Protein 4XNV (pdb70)

Solvent-accessible surface area: 17511 Å² total; per-residue (Å²): 167,101,141,13,102,92,85,29,102,50,122,12,76,156,66,1,7,56,17,9,64,85,0,55,98,85,0,79,110,18,0,36,80,0,35,156,52,2,64,119,78,10,117,88,57,40,4,2,1,5,10,0,32,18,0,0,75,0,0,52,70,4,0,91,23,0,59,23,8,25,92,8,30,147,51,185,21,36,2,105,80,36,68,77,96,0,44,75,8,15,25,14,34,7,5,12,6,0,0,1,0,22,0,1,14,17,1,0,38,34,16,52,57,24,20,50,159,126,141,116,37,45,202,116,99,60,148,77,0,77,70,70,4,80,89,12,51,105,94,0,65,106,31,1,46,44,4,69,115,26,3,6,41,12,101,68,215,109,145,31,58,28,2,75,37,15,4,39,102,146,85,8,120,51,3,35,107,30,4,68,79,10,10,76,62,9,11,48,80,8,26,98,96,0,90,35,11,6,43,80,1,59,131,27,11,127,171,85,98,55,52,26,26,7,85,86,59,38,40,91,8,40,6,131,95,10,16,90,136,83,66,18,111,85,41,47,38,13,137,98,91,114,6,57,125,63,42,43,26,72,119,73,26,99,92,29,136,16,81,71,48,91,35,0,71,73,0,15,99,27,1,64,74,10,2,63,73,5,2,64,34,5,3,74,19,9,31,67,8,2,110,4,84,33,64,66,48,70,98,100,51,25,78,99,10,42,171,5,44,28,62,13,5,72,5,29,0,43,8,2,41,4,1,14,49,2,8,86,1,2,101,71,1,6,42,82,48,62,134,120

Nearest PDB structures (foldseek):
  4xnv-assembly1_A  TM=1.003E+00  e=5.334E-51  Homo sapiens
  6jod-assembly1_A  TM=8.525E-01  e=3.981E-13  Homo sapiens
  5nj6-assembly1_A  TM=7.448E-01  e=1.072E-13  Homo sapiens
  8xio-assembly1_A  TM=8.322E-01  e=8.990E-13  Homo sapiens
  7xn9-assembly1_A  TM=7.292E-01  e=5.494E-12  Homo sapiens

Secondary structure (P-SEA, 3-state):
ccccccccccccccaaaaaaaaaaaaaaaaaaaaaaaaacccccccaaaaaaaaaaaaaaaaaaaaaaaaaaaaacccccccaaaaaaaaaaaaaaaaaaaaaaaaaaaaaaaaacccccaaaaaaaaaaaaaaaaaaaaaaaaccccccbbbbbcccccccccccccccaaaaaaaaaaaaaaaccaaaaaaaaaaaaaaaaaaaaccbbbbbcccbbbbbcccccccccccccccccccccccccccccccccccccaaaaaaaaaaaaaaaaaccaaaaaaaaaaaaaaacccccccaaaaaaaaaaaaaaaaaaaaaaaaaaaaaaaacccccccc

Structure (mmCIF, N/CA/C/O backbone):
data_4XNV
#
_entry.id   4XNV
#
_cell.length_a   66.270
_cell.length_b   66.270
_cell.length_c   239.070
_cell.angle_alpha   90.00
_cell.angle_beta   90.00
_cell.angle_gamma   120.00
#
_symmetry.space_group_name_H-M   'H 3'
#
loop_
_entity.id
_entity.type
_entity.pdbx_description
1 polymer 'P2Y purinoceptor 1, Rubredoxin, P2Y purinoceptor 1'
2 non-polymer 1-[2-(2-tert-butylphenoxy)pyridin-3-yl]-3-[4-(trifluoromethoxy)phenyl]urea
3 non-polymer CHOLESTEROL
4 non-polymer 'CHOLESTEROL HEMISUCCINATE'
5 non-polymer '(2R)-2,3-dihydroxypropyl (9Z)-octadec-9-enoate'
6 non-polymer 'PENTAETHYLENE GLYCOL'
7 non-polymer 'ZINC ION'
8 water water
#
loop_
_atom_site.group_PDB
_atom_site.id
_atom_site.type_symbol
_atom_site.label_atom_id
_atom_site.label_alt_id
_atom_site.label_comp_id
_atom_site.label_asym_id
_atom_site.label_entity_id
_atom_site.label_seq_id
_atom_site.pdbx_PDB_ins_code
_atom_site.Cartn_x
_atom_site.Cartn_y
_atom_site.Cartn_z
_atom_site.occupancy
_atom_site.B_iso_or_equiv
_atom_site.auth_seq_id
_atom_site.auth_comp_id
_atom_site.auth_asym_id
_atom_site.auth_atom_id
_atom_site.pdbx_PDB_model_num
ATOM 1 N N . SER A 1 38 ? -1.110 11.647 -24.095 1.00 81.03 39 SER A N 1
ATOM 2 C CA . SER A 1 38 ? -1.527 11.293 -22.741 1.00 78.22 39 SER A CA 1
ATOM 3 C C . SER A 1 38 ? -3.051 11.212 -22.626 1.00 79.84 39 SER A C 1
ATOM 4 O O . SER A 1 38 ? -3.732 12.245 -22.573 1.00 79.32 39 SER A O 1
ATOM 7 N N . PHE A 1 39 ? -3.578 9.972 -22.591 1.00 74.45 40 PHE A N 1
ATOM 8 C CA . PHE A 1 39 ? -5.008 9.695 -22.454 1.00 72.46 40 PHE A CA 1
ATOM 9 C C . PHE A 1 39 ? -5.523 10.159 -21.083 1.00 71.64 40 PHE A C 1
ATOM 10 O O . PHE A 1 39 ? -4.848 9.962 -20.071 1.00 70.17 40 PHE A O 1
ATOM 18 N N . LYS A 1 40 ? -6.727 10.748 -21.059 1.00 65.62 41 LYS A N 1
ATOM 19 C CA . LYS A 1 40 ? -7.380 11.189 -19.831 1.00 62.60 41 LYS A CA 1
ATOM 20 C C . LYS A 1 40 ? -8.844 10.760 -19.842 1.00 65.32 41 LYS A C 1
ATOM 21 O O . LYS A 1 40 ? -9.502 10.846 -20.882 1.00 66.73 41 LYS A O 1
ATOM 27 N N . CYS A 1 41 ? -9.345 10.282 -18.688 1.00 58.85 42 CYS A N 1
ATOM 28 C CA . CYS A 1 41 ? -10.738 9.866 -18.517 1.00 57.78 42 CYS A CA 1
ATOM 29 C C . CYS A 1 41 ? -11.632 11.111 -18.562 1.00 68.69 42 CYS A C 1
ATOM 30 O O . CYS A 1 41 ? -11.497 11.994 -17.710 1.00 67.71 42 CYS A O 1
ATOM 33 N N . ALA A 1 42 ? -12.512 11.195 -19.578 1.00 71.35 43 ALA A N 1
ATOM 34 C CA . ALA A 1 42 ? -13.432 12.318 -19.770 1.00 74.00 43 ALA A CA 1
ATOM 35 C C . ALA A 1 42 ? -14.485 12.363 -18.651 1.00 82.58 43 ALA A C 1
ATOM 36 O O . ALA A 1 42 ? -15.609 11.881 -18.825 1.00 83.39 43 ALA A O 1
ATOM 38 N N . LEU A 1 43 ? -14.093 12.934 -17.491 1.00 81.49 44 LEU A N 1
ATOM 39 C CA . LEU A 1 43 ? -14.920 13.062 -16.287 1.00 81.91 44 LEU A CA 1
ATOM 40 C C . LEU A 1 43 ? -16.199 13.858 -16.545 1.00 89.98 44 LEU A C 1
ATOM 41 O O . LEU A 1 43 ? -16.144 14.988 -17.042 1.00 90.35 44 LEU A O 1
ATOM 46 N N . THR A 1 44 ? -17.350 13.239 -16.227 1.00 89.06 45 THR A N 1
ATOM 47 C CA . THR A 1 44 ? -18.680 13.821 -16.394 1.00 90.76 45 THR A CA 1
ATOM 48 C C . THR A 1 44 ? -19.556 13.525 -15.174 1.00 95.60 45 THR A C 1
ATOM 49 O O . THR A 1 44 ? -20.154 12.448 -15.072 1.00 95.30 45 THR A O 1
ATOM 51 N N . LYS A 1 45 ? -19.585 14.479 -14.229 1.00 92.57 46 LYS A N 1
ATOM 52 C CA . LYS A 1 45 ? -20.380 14.418 -13.004 1.00 92.01 46 LYS A CA 1
ATOM 53 C C . LYS A 1 45 ? -21.014 15.797 -12.742 1.00 97.51 46 LYS A C 1
ATOM 54 O O . LYS A 1 45 ? -20.359 16.700 -12.211 1.00 96.35 46 LYS A O 1
ATOM 60 N N . THR A 1 46 ? -22.283 15.954 -13.165 1.00 95.86 47 THR A N 1
ATOM 61 C CA . THR A 1 46 ? -23.060 17.191 -13.029 1.00 96.69 47 THR A CA 1
ATOM 62 C C . THR A 1 46 ? -24.490 16.922 -12.550 1.00 101.49 47 THR A C 1
ATOM 63 O O . THR A 1 46 ? -25.084 15.901 -12.907 1.00 101.79 47 THR A O 1
ATOM 67 N N . GLY A 1 47 ? -25.019 17.851 -11.753 1.00 97.88 48 GLY A N 1
ATOM 68 C CA . GLY A 1 47 ? -26.362 17.776 -11.184 1.00 98.06 48 GLY A CA 1
ATOM 69 C C . GLY A 1 47 ? -26.427 17.133 -9.811 1.00 99.67 48 GLY A C 1
ATOM 70 O O . GLY A 1 47 ? -27.495 17.117 -9.190 1.00 99.93 48 GLY A O 1
ATOM 71 N N . PHE A 1 48 ? -25.285 16.599 -9.324 1.00 93.52 49 PHE A N 1
ATOM 72 C CA . PHE A 1 48 ? -25.193 15.928 -8.026 1.00 91.47 49 PHE A CA 1
ATOM 73 C C . PHE A 1 48 ? -24.238 16.648 -7.071 1.00 89.60 49 PHE A C 1
ATOM 74 O O . PHE A 1 48 ? -24.693 17.205 -6.072 1.00 89.09 49 PHE A O 1
ATOM 82 N N . GLN A 1 49 ? -22.925 16.648 -7.386 1.00 81.96 50 GLN A N 1
ATOM 83 C CA . GLN A 1 49 ? -21.865 17.272 -6.579 1.00 79.14 50 GLN A CA 1
ATOM 84 C C . GLN A 1 49 ? -21.957 18.799 -6.516 1.00 78.57 50 GLN A C 1
ATOM 85 O O . GLN A 1 49 ? -21.503 19.398 -5.537 1.00 76.95 50 GLN A O 1
ATOM 91 N N . PHE A 1 50 ? -22.552 19.421 -7.551 1.00 73.15 51 PHE A N 1
ATOM 92 C CA . PHE A 1 50 ? -22.712 20.875 -7.619 1.00 71.89 51 PHE A CA 1
ATOM 93 C C . PHE A 1 50 ? -23.924 21.392 -6.835 1.00 70.49 51 PHE A C 1
ATOM 94 O O . PHE A 1 50 ? -24.180 22.596 -6.808 1.00 71.63 51 PHE A O 1
ATOM 102 N N . TYR A 1 51 ? -24.627 20.478 -6.151 1.00 61.16 52 TYR A N 1
ATOM 103 C CA . TYR A 1 51 ? -25.757 20.768 -5.280 1.00 59.33 52 TYR A CA 1
ATOM 104 C C . TYR A 1 51 ? -25.446 20.249 -3.867 1.00 53.66 52 TYR A C 1
ATOM 105 O O . TYR A 1 51 ? -25.707 20.951 -2.891 1.00 51.98 52 TYR A O 1
ATOM 114 N N . TYR A 1 52 ? -24.853 19.034 -3.768 1.00 44.50 53 TYR A N 1
ATOM 115 C CA . TYR A 1 52 ? -24.510 18.376 -2.506 1.00 41.36 53 TYR A CA 1
ATOM 116 C C . TYR A 1 52 ? -23.561 19.171 -1.602 1.00 42.84 53 TYR A C 1
ATOM 117 O O . TYR A 1 52 ? -23.940 19.505 -0.477 1.00 40.90 53 TYR A O 1
ATOM 126 N N . LEU A 1 53 ? -22.337 19.460 -2.084 1.00 39.76 54 LEU A N 1
ATOM 127 C CA . LEU A 1 53 ? -21.342 20.220 -1.326 1.00 39.19 54 LEU A CA 1
ATOM 128 C C . LEU A 1 53 ? -21.870 21.595 -0.902 1.00 42.64 54 LEU A C 1
ATOM 129 O O . LEU A 1 53 ? -21.868 21.848 0.304 1.00 42.22 54 LEU A O 1
ATOM 134 N N . PRO A 1 54 ? -22.446 22.445 -1.794 1.00 39.57 55 PRO A N 1
ATOM 135 C CA . PRO A 1 54 ? -22.987 23.732 -1.304 1.00 40.25 55 PRO A CA 1
ATOM 136 C C . PRO A 1 54 ? -24.094 23.588 -0.257 1.00 43.84 55 PRO A C 1
ATOM 137 O O . PRO A 1 54 ? -24.112 24.405 0.657 1.00 44.07 55 PRO A O 1
ATOM 141 N N . ALA A 1 55 ? -24.969 22.535 -0.347 1.00 38.90 56 ALA A N 1
ATOM 142 C CA . ALA A 1 55 ? -26.033 22.302 0.639 1.00 38.93 56 ALA A CA 1
ATOM 143 C C . ALA A 1 55 ? -25.439 21.904 1.993 1.00 41.71 56 ALA A C 1
ATOM 144 O O . ALA A 1 55 ? -25.814 22.485 3.011 1.00 42.65 56 ALA A O 1
ATOM 146 N N . VAL A 1 56 ? -24.476 20.958 1.996 1.00 36.07 57 VAL A N 1
ATOM 147 C CA . VAL A 1 56 ? -23.770 20.520 3.196 1.00 34.57 57 VAL A CA 1
ATOM 148 C C . VAL A 1 56 ? -23.036 21.718 3.800 1.00 38.13 57 VAL A C 1
ATOM 149 O O . VAL A 1 56 ? -23.151 21.935 5.006 1.00 38.75 57 VAL A O 1
ATOM 153 N N . TYR A 1 57 ? -22.344 22.528 2.964 1.00 33.78 58 TYR A N 1
ATOM 154 C CA . TYR A 1 57 ? -21.623 23.717 3.444 1.00 34.91 58 TYR A CA 1
ATOM 155 C C . TYR A 1 57 ? -22.518 24.765 4.105 1.00 41.56 58 TYR A C 1
ATOM 156 O O . TYR A 1 57 ? -22.073 25.397 5.068 1.00 41.73 58 TYR A O 1
ATOM 165 N N . ILE A 1 58 ? -23.772 24.941 3.604 1.00 38.74 59 ILE A N 1
ATOM 166 C CA . ILE A 1 58 ? -24.764 25.871 4.168 1.00 40.61 59 ILE A CA 1
ATOM 167 C C . ILE A 1 58 ? -25.187 25.327 5.547 1.00 46.76 59 ILE A C 1
ATOM 168 O O . ILE A 1 58 ? -25.195 26.076 6.529 1.00 46.81 59 ILE A O 1
ATOM 173 N N . LEU A 1 59 ? -25.515 24.013 5.602 1.00 43.69 60 LEU A N 1
ATOM 174 C CA . LEU A 1 59 ? -25.935 23.274 6.795 1.00 44.49 60 LEU A CA 1
ATOM 175 C C . LEU A 1 59 ? -24.857 23.348 7.881 1.00 45.03 60 LEU A C 1
ATOM 176 O O . LEU A 1 59 ? -25.171 23.685 9.030 1.00 44.86 60 LEU A O 1
ATOM 181 N N . VAL A 1 60 ? -23.581 23.089 7.494 1.00 39.33 61 VAL A N 1
ATOM 182 C CA . VAL A 1 60 ? -22.421 23.144 8.385 1.00 37.94 61 VAL A CA 1
ATOM 183 C C . VAL A 1 60 ? -22.201 24.572 8.847 1.00 42.59 61 VAL A C 1
ATOM 184 O O . VAL A 1 60 ? -21.974 24.771 10.036 1.00 43.13 61 VAL A O 1
ATOM 188 N N . PHE A 1 61 ? -22.327 25.568 7.941 1.00 39.15 62 PHE A N 1
ATOM 189 C CA . PHE A 1 61 ? -22.167 26.965 8.357 1.00 39.83 62 PHE A CA 1
ATOM 190 C C . PHE A 1 61 ? -23.170 27.375 9.419 1.00 45.41 62 PHE A C 1
ATOM 191 O O . PHE A 1 61 ? -22.751 27.906 10.442 1.00 45.88 62 PHE A O 1
ATOM 199 N N . ILE A 1 62 ? -24.471 27.114 9.191 1.00 43.47 63 ILE A N 1
ATOM 200 C CA . ILE A 1 62 ? -25.557 27.490 10.106 1.00 45.34 63 ILE A CA 1
ATOM 201 C C . ILE A 1 62 ? -25.429 26.795 11.468 1.00 50.41 63 ILE A C 1
ATOM 202 O O . ILE A 1 62 ? -25.371 27.483 12.483 1.00 51.56 63 ILE A O 1
ATOM 207 N N . ILE A 1 63 ? -25.348 25.451 11.480 1.00 46.08 64 ILE A N 1
ATOM 208 C CA . ILE A 1 63 ? -25.242 24.648 12.705 1.00 46.31 64 ILE A CA 1
ATOM 209 C C . ILE A 1 63 ? -23.866 24.838 13.398 1.00 48.76 64 ILE A C 1
ATOM 210 O O . ILE A 1 63 ? -23.823 25.025 14.619 1.00 48.89 64 ILE A O 1
ATOM 215 N N . GLY A 1 64 ? -22.787 24.833 12.603 1.00 42.88 65 GLY A N 1
ATOM 216 C CA . GLY A 1 64 ? -21.414 25.019 13.070 1.00 41.87 65 GLY A CA 1
ATOM 217 C C . GLY A 1 64 ? -21.133 26.389 13.657 1.00 46.16 65 GLY A C 1
ATOM 218 O O . GLY A 1 64 ? -20.464 26.485 14.689 1.00 45.02 65 GLY A O 1
ATOM 219 N N . PHE A 1 65 ? -21.638 27.466 13.015 1.00 43.81 66 PHE A N 1
ATOM 220 C CA . PHE A 1 65 ? -21.442 28.814 13.545 1.00 44.90 66 PHE A CA 1
ATOM 221 C C . PHE A 1 65 ? -22.181 28.938 14.868 1.00 51.18 66 PHE A C 1
ATOM 222 O O . PHE A 1 65 ? -21.586 29.418 15.824 1.00 51.14 66 PHE A O 1
ATOM 230 N N . LEU A 1 66 ? -23.434 28.425 14.944 1.00 49.71 67 LEU A N 1
ATOM 231 C CA . LEU A 1 66 ? -24.269 28.462 16.150 1.00 51.89 67 LEU A CA 1
ATOM 232 C C . LEU A 1 66 ? -23.627 27.709 17.325 1.00 55.22 67 LEU A C 1
ATOM 233 O O . LEU A 1 66 ? -23.322 28.330 18.342 1.00 55.96 67 LEU A O 1
ATOM 238 N N . GLY A 1 67 ? -23.384 26.409 17.144 1.00 50.12 68 GLY A N 1
ATOM 239 C CA . GLY A 1 67 ? -22.772 25.533 18.141 1.00 49.69 68 GLY A CA 1
ATOM 240 C C . GLY A 1 67 ? -21.412 25.985 18.637 1.00 51.94 68 GLY A C 1
ATOM 241 O O . GLY A 1 67 ? -21.168 25.992 19.850 1.00 52.04 68 GLY A O 1
ATOM 242 N N . ASN A 1 68 ? -20.524 26.397 17.706 1.00 46.72 69 ASN A N 1
ATOM 243 C CA . ASN A 1 68 ? -19.188 26.881 18.067 1.00 46.19 69 ASN A CA 1
ATOM 244 C C . ASN A 1 68 ? -19.183 28.281 18.645 1.00 52.68 69 ASN A C 1
ATOM 245 O O . ASN A 1 68 ? -18.297 28.591 19.442 1.00 52.72 69 ASN A O 1
ATOM 250 N N . SER A 1 69 ? -20.182 29.120 18.290 1.00 50.66 70 SER A N 1
ATOM 251 C CA . SER A 1 69 ? -20.307 30.460 18.874 1.00 52.14 70 SER A CA 1
ATOM 252 C C . SER A 1 69 ? -20.755 30.305 20.319 1.00 57.83 70 SER A C 1
ATOM 253 O O . SER A 1 69 ? -20.213 30.974 21.190 1.00 58.08 70 SER A O 1
ATOM 256 N N . VAL A 1 70 ? -21.702 29.377 20.572 1.00 55.55 71 VAL A N 1
ATOM 257 C CA . VAL A 1 70 ? -22.213 29.063 21.909 1.00 57.33 71 VAL A CA 1
ATOM 258 C C . VAL A 1 70 ? -21.067 28.488 22.751 1.00 61.27 71 VAL A C 1
ATOM 259 O O . VAL A 1 70 ? -20.825 28.993 23.842 1.00 62.47 71 VAL A O 1
ATOM 263 N N . ALA A 1 71 ? -20.323 27.492 22.209 1.00 56.14 72 ALA A N 1
ATOM 264 C CA . ALA A 1 71 ? -19.194 26.843 22.883 1.00 55.26 72 ALA A CA 1
ATOM 265 C C . ALA A 1 71 ? -18.089 27.834 23.271 1.00 59.52 72 ALA A C 1
ATOM 266 O O . ALA A 1 71 ? -17.705 27.864 24.439 1.00 59.93 72 ALA A O 1
ATOM 268 N N . ILE A 1 72 ? -17.625 28.677 22.316 1.00 55.85 73 ILE A N 1
ATOM 269 C CA . ILE A 1 72 ? -16.596 29.708 22.545 1.00 56.44 73 ILE A CA 1
ATOM 270 C C . ILE A 1 72 ? -17.048 30.750 23.595 1.00 64.95 73 ILE A C 1
ATOM 271 O O . ILE A 1 72 ? -16.238 31.163 24.423 1.00 65.40 73 ILE A O 1
ATOM 276 N N . TRP A 1 73 ? -18.351 31.112 23.589 1.00 64.56 74 TRP A N 1
ATOM 277 C CA . TRP A 1 73 ? -18.996 32.041 24.532 1.00 67.77 74 TRP A CA 1
ATOM 278 C C . TRP A 1 73 ? -19.005 31.400 25.927 1.00 72.39 74 TRP A C 1
ATOM 279 O O . TRP A 1 73 ? -18.600 32.041 26.896 1.00 73.44 74 TRP A O 1
ATOM 290 N N . MET A 1 74 ? -19.453 30.129 26.013 1.00 68.25 75 MET A N 1
ATOM 291 C CA . MET A 1 74 ? -19.542 29.351 27.251 1.00 69.62 75 MET A CA 1
ATOM 292 C C . MET A 1 74 ? -18.181 29.099 27.909 1.00 72.64 75 MET A C 1
ATOM 293 O O . MET A 1 74 ? -18.100 29.172 29.131 1.00 74.28 75 MET A O 1
ATOM 298 N N . PHE A 1 75 ? -17.120 28.798 27.125 1.00 65.39 76 PHE A N 1
ATOM 299 C CA . PHE A 1 75 ? -15.789 28.563 27.697 1.00 64.56 76 PHE A CA 1
ATOM 300 C C . PHE A 1 75 ? -15.130 29.848 28.220 1.00 71.02 76 PHE A C 1
ATOM 301 O O . PHE A 1 75 ? -14.514 29.821 29.283 1.00 71.20 76 PHE A O 1
ATOM 309 N N . VAL A 1 76 ? -15.278 30.966 27.483 1.00 69.04 77 VAL A N 1
ATOM 310 C CA . VAL A 1 76 ? -14.696 32.271 27.825 1.00 70.89 77 VAL A CA 1
ATOM 311 C C . VAL A 1 76 ? -15.405 32.975 29.003 1.00 79.45 77 VAL A C 1
ATOM 312 O O . VAL A 1 76 ? -14.739 33.371 29.965 1.00 80.33 77 VAL A O 1
ATOM 316 N N . PHE A 1 77 ? -16.742 33.133 28.920 1.00 78.58 78 PHE A N 1
ATOM 317 C CA . PHE A 1 77 ? -17.538 33.852 29.922 1.00 81.99 78 PHE A CA 1
ATOM 318 C C . PHE A 1 77 ? -18.270 33.004 30.970 1.00 87.69 78 PHE A C 1
ATOM 319 O O . PHE A 1 77 ? -18.780 33.575 31.936 1.00 90.27 78 PHE A O 1
ATOM 327 N N . HIS A 1 78 ? -18.353 31.670 30.791 1.00 82.58 79 HIS A N 1
ATOM 328 C CA . HIS A 1 78 ? -19.074 30.807 31.738 1.00 84.10 79 HIS A CA 1
ATOM 329 C C . HIS A 1 78 ? -18.246 29.603 32.239 1.00 85.85 79 HIS A C 1
ATOM 330 O O . HIS A 1 78 ? -18.816 28.569 32.600 1.00 85.69 79 HIS A O 1
ATOM 337 N N . MET A 1 79 ? -16.904 29.745 32.267 1.00 80.71 80 MET A N 1
ATOM 338 C CA . MET A 1 79 ? -15.979 28.701 32.727 1.00 79.67 80 MET A CA 1
ATOM 339 C C . MET A 1 79 ? -14.684 29.327 33.274 1.00 84.38 80 MET A C 1
ATOM 340 O O . MET A 1 79 ? -13.908 29.910 32.512 1.00 82.30 80 MET A O 1
ATOM 345 N N . LYS A 1 80 ? -14.476 29.219 34.605 1.00 83.49 81 LYS A N 1
ATOM 346 C CA . LYS A 1 80 ? -13.300 29.741 35.312 1.00 84.42 81 LYS A CA 1
ATOM 347 C C . LYS A 1 80 ? -13.059 28.976 36.635 1.00 90.94 81 LYS A C 1
ATOM 348 O O . LYS A 1 80 ? -13.897 29.053 37.534 1.00 93.05 81 LYS A O 1
ATOM 354 N N . PRO A 1 81 ? -11.933 28.239 36.793 1.00 87.12 82 PRO A N 1
ATOM 355 C CA . PRO A 1 81 ? -10.843 28.019 35.826 1.00 83.96 82 PRO A CA 1
ATOM 356 C C . PRO A 1 81 ? -11.137 26.881 34.846 1.00 83.87 82 PRO A C 1
ATOM 357 O O . PRO A 1 81 ? -12.095 26.126 35.043 1.00 83.92 82 PRO A O 1
ATOM 361 N N . TRP A 1 82 ? -10.307 26.755 33.794 1.00 76.53 83 TRP A N 1
ATOM 362 C CA . TRP A 1 82 ? -10.449 25.697 32.796 1.00 73.24 83 TRP A CA 1
ATOM 363 C C . TRP A 1 82 ? -9.664 24.472 33.225 1.00 74.60 83 TRP A C 1
ATOM 364 O O . TRP A 1 82 ? -8.502 24.590 33.611 1.00 74.36 83 TRP A O 1
ATOM 375 N N . SER A 1 83 ? -10.282 23.291 33.118 1.00 69.32 84 SER A N 1
ATOM 376 C CA . SER A 1 83 ? -9.637 22.013 33.419 1.00 68.34 84 SER A CA 1
ATOM 377 C C . SER A 1 83 ? -8.736 21.614 32.228 1.00 68.22 84 SER A C 1
ATOM 378 O O . SER A 1 83 ? -8.617 22.376 31.262 1.00 66.10 84 SER A O 1
ATOM 381 N N . GLY A 1 84 ? -8.118 20.434 32.308 1.00 63.37 85 GLY A N 1
ATOM 382 C CA . GLY A 1 84 ? -7.274 19.900 31.247 1.00 60.06 85 GLY A CA 1
ATOM 383 C C . GLY A 1 84 ? -8.047 19.763 29.951 1.00 60.51 85 GLY A C 1
ATOM 384 O O . GLY A 1 84 ? -7.700 20.413 28.962 1.00 58.28 85 GLY A O 1
ATOM 385 N N . ILE A 1 85 ? -9.149 18.977 29.978 1.00 56.75 86 ILE A N 1
ATOM 386 C CA . ILE A 1 85 ? -10.034 18.755 28.822 1.00 55.18 86 ILE A CA 1
ATOM 387 C C . ILE A 1 85 ? -10.652 20.036 28.250 1.00 56.67 86 ILE A C 1
ATOM 388 O O . ILE A 1 85 ? -10.878 20.096 27.043 1.00 54.35 86 ILE A O 1
ATOM 393 N N . SER A 1 86 ? -10.956 21.032 29.114 1.00 53.41 87 SER A N 1
ATOM 394 C CA . SER A 1 86 ? -11.546 22.317 28.718 1.00 52.62 87 SER A CA 1
ATOM 395 C C . SER A 1 86 ? -10.614 23.087 27.789 1.00 54.40 87 SER A C 1
ATOM 396 O O . SER A 1 86 ? -11.086 23.708 26.832 1.00 53.26 87 SER A O 1
ATOM 399 N N . VAL A 1 87 ? -9.289 23.017 28.060 1.00 50.02 88 VAL A N 1
ATOM 400 C CA . VAL A 1 87 ? -8.242 23.640 27.245 1.00 48.09 88 VAL A CA 1
ATOM 401 C C . VAL A 1 87 ? -8.282 22.996 25.839 1.00 47.41 88 VAL A C 1
ATOM 402 O O . VAL A 1 87 ? -8.395 23.722 24.853 1.00 45.58 88 VAL A O 1
ATOM 406 N N . TYR A 1 88 ? -8.256 21.642 25.767 1.00 42.03 89 TYR A N 1
ATOM 407 C CA . TYR A 1 88 ? -8.306 20.897 24.508 1.00 39.60 89 TYR A CA 1
ATOM 408 C C . TYR A 1 88 ? -9.631 21.108 23.763 1.00 44.21 89 TYR A C 1
ATOM 409 O O . TYR A 1 88 ? -9.632 21.237 22.533 1.00 42.47 89 TYR A O 1
ATOM 418 N N . MET A 1 89 ? -10.752 21.137 24.506 1.00 43.07 90 MET A N 1
ATOM 419 C CA . MET A 1 89 ? -12.086 21.341 23.942 1.00 43.31 90 MET A CA 1
ATOM 420 C C . MET A 1 89 ? -12.261 22.735 23.377 1.00 48.00 90 MET A C 1
ATOM 421 O O . MET A 1 89 ? -12.892 22.882 22.328 1.00 46.54 90 MET A O 1
ATOM 426 N N . PHE A 1 90 ? -11.668 23.752 24.036 1.00 46.58 91 PHE A N 1
ATOM 427 C CA . PHE A 1 90 ? -11.718 25.130 23.546 1.00 47.01 91 PHE A CA 1
ATOM 428 C C . PHE A 1 90 ? -10.905 25.245 22.251 1.00 48.08 91 PHE A C 1
ATOM 429 O O . PHE A 1 90 ? -11.335 25.923 21.319 1.00 47.89 91 PHE A O 1
ATOM 437 N N . ASN A 1 91 ? -9.749 24.570 22.195 1.00 42.65 92 ASN A N 1
ATOM 438 C CA . ASN A 1 91 ? -8.885 24.567 21.017 1.00 40.97 92 ASN A CA 1
ATOM 439 C C . ASN A 1 91 ? -9.553 23.887 19.826 1.00 44.59 92 ASN A C 1
ATOM 440 O O . ASN A 1 91 ? -9.441 24.389 18.709 1.00 44.24 92 ASN A O 1
ATOM 445 N N . LEU A 1 92 ? -10.287 22.780 20.076 1.00 40.98 93 LEU A N 1
ATOM 446 C CA . LEU A 1 92 ? -11.062 22.050 19.070 1.00 40.08 93 LEU A CA 1
ATOM 447 C C . LEU A 1 92 ? -12.187 22.962 18.509 1.00 44.96 93 LEU A C 1
ATOM 448 O O . LEU A 1 92 ? -12.433 22.964 17.297 1.00 43.73 93 LEU A O 1
ATOM 453 N N . ALA A 1 93 ? -12.851 23.725 19.396 1.00 42.79 94 ALA A N 1
ATOM 454 C CA . ALA A 1 93 ? -13.918 24.671 19.052 1.00 44.02 94 ALA A CA 1
ATOM 455 C C . ALA A 1 93 ? -13.365 25.838 18.232 1.00 49.23 94 ALA A C 1
ATOM 456 O O . ALA A 1 93 ? -14.054 26.341 17.345 1.00 48.55 94 ALA A O 1
ATOM 458 N N . LEU A 1 94 ? -12.118 26.249 18.526 1.00 46.85 95 LEU A N 1
ATOM 459 C CA . LEU A 1 94 ? -11.409 27.322 17.839 1.00 46.99 95 LEU A CA 1
ATOM 460 C C . LEU A 1 94 ? -11.049 26.895 16.414 1.00 49.14 95 LEU A C 1
ATOM 461 O O . LEU A 1 94 ? -11.161 27.701 15.490 1.00 48.91 95 LEU A O 1
ATOM 466 N N . ALA A 1 95 ? -10.641 25.618 16.240 1.00 44.41 96 ALA A N 1
ATOM 467 C CA . ALA A 1 95 ? -10.305 25.021 14.949 1.00 42.22 96 ALA A CA 1
ATOM 468 C C . ALA A 1 95 ? -11.562 24.893 14.071 1.00 44.76 96 ALA A C 1
ATOM 469 O O . ALA A 1 95 ? -11.480 25.040 12.848 1.00 43.36 96 ALA A O 1
ATOM 471 N N . ASP A 1 96 ? -12.716 24.605 14.694 1.00 41.62 97 ASP A N 1
ATOM 472 C CA . ASP A 1 96 ? -13.984 24.442 13.989 1.00 40.77 97 ASP A CA 1
ATOM 473 C C . ASP A 1 96 ? -14.587 25.768 13.536 1.00 45.11 97 ASP A C 1
ATOM 474 O O . ASP A 1 96 ? -14.930 25.896 12.362 1.00 44.26 97 ASP A O 1
ATOM 479 N N . PHE A 1 97 ? -14.663 26.759 14.445 1.00 42.41 98 PHE A N 1
ATOM 480 C CA . PHE A 1 97 ? -15.180 28.108 14.197 1.00 43.28 98 PHE A CA 1
ATOM 481 C C . PHE A 1 97 ? -14.401 28.815 13.077 1.00 47.55 98 PHE A C 1
ATOM 482 O O . PHE A 1 97 ? -15.031 29.426 12.207 1.00 47.27 98 PHE A O 1
ATOM 490 N N . LEU A 1 98 ? -13.042 28.729 13.102 1.00 43.63 99 LEU A N 1
ATOM 491 C CA . LEU A 1 98 ? -12.147 29.316 12.090 1.00 43.16 99 LEU A CA 1
ATOM 492 C C . LEU A 1 98 ? -12.490 28.750 10.711 1.00 42.33 99 LEU A C 1
ATOM 493 O O . LEU A 1 98 ? -12.687 29.523 9.771 1.00 41.54 99 LEU A O 1
ATOM 498 N N . TYR A 1 99 ? -12.586 27.406 10.608 1.00 34.54 100 TYR A N 1
ATOM 499 C CA . TYR A 1 99 ? -12.955 26.722 9.372 1.00 32.53 100 TYR A CA 1
ATOM 500 C C . TYR A 1 99 ? -14.368 27.099 8.929 1.00 35.16 100 TYR A C 1
ATOM 501 O O . TYR A 1 99 ? -14.589 27.294 7.733 1.00 33.88 100 TYR A O 1
ATOM 510 N N . VAL A 1 100 ? -15.319 27.158 9.889 1.00 32.17 101 VAL A N 1
ATOM 511 C CA . VAL A 1 100 ? -16.722 27.537 9.661 1.00 33.72 101 VAL A CA 1
ATOM 512 C C . VAL A 1 100 ? -16.788 28.959 9.066 1.00 39.19 101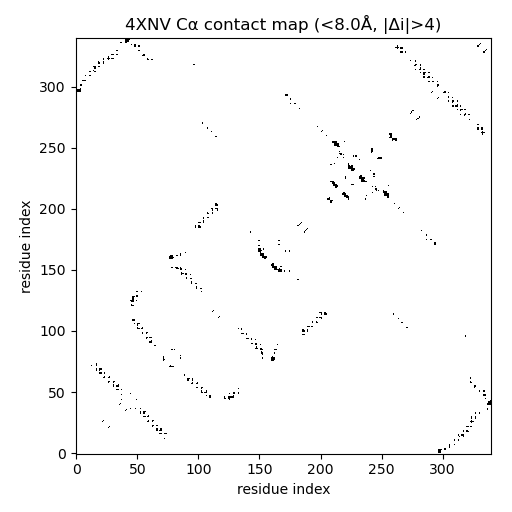 VAL A C 1
ATOM 513 O O . VAL A 1 100 ? -17.546 29.194 8.126 1.00 39.07 101 VAL A O 1
ATOM 517 N N . LEU A 1 101 ? -15.917 29.860 9.552 1.00 37.57 102 LEU A N 1
ATOM 518 C CA . LEU A 1 101 ? -15.784 31.249 9.090 1.00 39.39 102 LEU A CA 1
ATOM 519 C C . LEU A 1 101 ? -15.486 31.364 7.584 1.00 41.53 102 LEU A C 1
ATOM 520 O O . LEU A 1 101 ? -15.898 32.332 6.964 1.00 42.85 102 LEU A O 1
ATOM 525 N N . THR A 1 102 ? -14.818 30.363 6.999 1.00 36.24 103 THR A N 1
ATOM 526 C CA . THR A 1 102 ? -14.435 30.345 5.581 1.00 35.55 103 THR A CA 1
ATOM 527 C C . THR A 1 102 ? -15.525 29.802 4.658 1.00 39.59 103 THR A C 1
ATOM 528 O O . THR A 1 102 ? -15.447 30.001 3.446 1.00 39.79 103 THR A O 1
ATOM 532 N N . LEU A 1 103 ? -16.495 29.066 5.212 1.00 36.75 104 LEU A N 1
ATOM 533 C CA . LEU A 1 103 ? -17.562 28.436 4.428 1.00 37.06 104 LEU A CA 1
ATOM 534 C C . LEU A 1 103 ? -18.360 29.336 3.486 1.00 43.57 104 LEU A C 1
ATOM 535 O O . LEU A 1 103 ? -18.520 28.912 2.341 1.00 43.51 104 LEU A O 1
ATOM 540 N N . PRO A 1 104 ? -18.800 30.577 3.865 1.00 41.42 105 PRO A N 1
ATOM 541 C CA . PRO A 1 104 ? -19.545 31.417 2.903 1.00 42.33 105 PRO A CA 1
ATOM 542 C C . PRO A 1 104 ? -18.836 31.657 1.569 1.00 46.22 105 PRO A C 1
ATOM 543 O O . PRO A 1 104 ? -19.504 31.631 0.536 1.00 46.41 105 PRO A O 1
ATOM 547 N N . ALA A 1 105 ? -17.491 31.826 1.584 1.00 42.61 106 ALA A N 1
ATOM 548 C CA . ALA A 1 105 ? -16.651 31.981 0.385 1.00 42.70 106 ALA A CA 1
ATOM 549 C C . ALA A 1 105 ? -16.812 30.748 -0.527 1.00 46.67 106 ALA A C 1
ATOM 550 O O . ALA A 1 105 ? -17.019 30.889 -1.736 1.00 46.21 106 ALA A O 1
ATOM 552 N N . LEU A 1 106 ? -16.734 29.548 0.074 1.00 43.50 107 LEU A N 1
ATOM 553 C CA . LEU A 1 106 ? -16.875 28.280 -0.629 1.00 43.49 107 LEU A CA 1
ATOM 554 C C . LEU A 1 106 ? -18.275 28.092 -1.183 1.00 46.94 107 LEU A C 1
ATOM 555 O O . LEU A 1 106 ? -18.411 27.652 -2.322 1.00 47.17 107 LEU A O 1
ATOM 560 N N . ILE A 1 107 ? -19.307 28.466 -0.396 1.00 42.92 108 ILE A N 1
ATOM 561 C CA . ILE A 1 107 ? -20.720 28.415 -0.771 1.00 43.08 108 ILE A CA 1
ATOM 562 C C . ILE A 1 107 ? -20.953 29.347 -1.983 1.00 50.48 108 ILE A C 1
ATOM 563 O O . ILE A 1 107 ? -21.645 28.952 -2.927 1.00 50.10 108 ILE A O 1
ATOM 568 N N . PHE A 1 108 ? -20.342 30.566 -1.957 1.00 48.72 109 PHE A N 1
ATOM 569 C CA . PHE A 1 108 ? -20.401 31.559 -3.038 1.00 50.30 109 PHE A CA 1
ATOM 570 C C . PHE A 1 108 ? -19.809 30.987 -4.322 1.00 53.37 109 PHE A C 1
ATOM 571 O O . PHE A 1 108 ? -20.426 31.121 -5.376 1.00 53.66 109 PHE A O 1
ATOM 579 N N . TYR A 1 109 ? -18.612 30.364 -4.224 1.00 49.05 110 TYR A N 1
ATOM 580 C CA . TYR A 1 109 ? -17.875 29.728 -5.315 1.00 48.78 110 TYR A CA 1
ATOM 581 C C . TYR A 1 109 ? -18.757 28.706 -6.048 1.00 53.88 110 TYR A C 1
ATOM 582 O O . TYR A 1 109 ? -18.807 28.743 -7.276 1.00 54.11 110 TYR A O 1
ATOM 591 N N . TYR A 1 110 ? -19.498 27.848 -5.304 1.00 50.51 111 TYR A N 1
ATOM 592 C CA . TYR A 1 110 ? -20.420 26.862 -5.899 1.00 50.32 111 TYR A CA 1
ATOM 593 C C . TYR A 1 110 ? -21.645 27.502 -6.526 1.00 56.48 111 TYR A C 1
ATOM 594 O O . TYR A 1 110 ? -22.131 27.013 -7.546 1.00 57.01 111 TYR A O 1
ATOM 603 N N . PHE A 1 111 ? -22.114 28.620 -5.948 1.00 54.88 112 PHE A N 1
ATOM 604 C CA . PHE A 1 111 ? -23.245 29.403 -6.454 1.00 56.53 112 PHE A CA 1
ATOM 605 C C . PHE A 1 111 ? -22.812 30.333 -7.609 1.00 61.19 112 PHE A C 1
ATOM 606 O O . PHE A 1 111 ? -23.667 30.948 -8.248 1.00 62.51 112 PHE A O 1
ATOM 614 N N . ASN A 1 112 ? -21.491 30.429 -7.870 1.00 56.90 113 ASN A N 1
ATOM 615 C CA . ASN A 1 112 ? -20.907 31.252 -8.933 1.00 57.83 113 ASN A CA 1
ATOM 616 C C . ASN A 1 112 ? -20.278 30.382 -10.041 1.00 62.09 113 ASN A C 1
ATOM 617 O O . ASN A 1 112 ? -19.238 30.741 -10.599 1.00 61.22 113 ASN A O 1
ATOM 622 N N . LYS A 1 113 ? -20.924 29.229 -10.359 1.00 59.11 114 LYS A N 1
ATOM 623 C CA . LYS A 1 113 ? -20.509 28.274 -11.398 1.00 58.40 114 LYS A CA 1
ATOM 624 C C . LYS A 1 113 ? -19.038 27.857 -11.277 1.00 59.17 114 LYS A C 1
ATOM 625 O O . LYS A 1 113 ? -18.337 27.753 -12.287 1.00 59.81 114 LYS A O 1
ATOM 631 N N . THR A 1 114 ? -18.581 27.617 -10.031 1.00 52.29 115 THR A N 1
ATOM 632 C CA . THR A 1 114 ? -17.203 27.259 -9.673 1.00 50.12 115 THR A CA 1
ATOM 633 C C . THR A 1 114 ? -16.141 28.240 -10.208 1.00 52.20 115 THR A C 1
ATOM 634 O O . THR A 1 114 ? -15.083 27.821 -10.684 1.00 51.87 115 THR A O 1
ATOM 638 N N . ASP A 1 115 ? -16.419 29.551 -10.077 1.00 47.88 116 ASP A N 1
ATOM 639 C CA . ASP A 1 115 ? -15.523 30.629 -10.492 1.00 47.65 116 ASP A CA 1
ATOM 640 C C . ASP A 1 115 ? -15.041 31.396 -9.248 1.00 48.62 116 ASP A C 1
ATOM 641 O O . ASP A 1 115 ? -15.811 32.147 -8.647 1.00 48.74 116 ASP A O 1
ATOM 646 N N . TRP A 1 116 ? -13.778 31.162 -8.844 1.00 42.26 117 TRP A N 1
ATOM 647 C CA . TRP A 1 116 ? -13.162 31.788 -7.672 1.00 40.79 117 TRP A CA 1
ATOM 648 C C . TRP A 1 116 ? -12.789 33.238 -7.975 1.00 44.01 117 TRP A C 1
ATOM 649 O O . TRP A 1 116 ? -11.980 33.500 -8.866 1.00 44.47 117 TRP A O 1
ATOM 660 N N . ILE A 1 117 ? -13.422 34.177 -7.256 1.00 39.35 118 ILE A N 1
ATOM 661 C CA . ILE A 1 117 ? -13.224 35.622 -7.443 1.00 40.19 118 ILE A CA 1
ATOM 662 C C . ILE A 1 117 ? -12.381 36.238 -6.324 1.00 44.54 118 ILE A C 1
ATOM 663 O O . ILE A 1 117 ? -12.068 37.424 -6.382 1.00 46.38 118 ILE A O 1
ATOM 668 N N . PHE A 1 118 ? -11.989 35.430 -5.321 1.00 39.40 119 PHE A N 1
ATOM 669 C CA . PHE A 1 118 ? -11.245 35.930 -4.166 1.00 38.93 119 PHE A CA 1
ATOM 670 C C . PHE A 1 118 ? -9.716 35.978 -4.281 1.00 43.01 119 PHE A C 1
ATOM 671 O O . PHE A 1 118 ? -9.049 36.463 -3.364 1.00 41.22 119 PHE A O 1
ATOM 679 N N . GLY A 1 119 ? -9.184 35.522 -5.412 1.00 40.58 120 GLY A N 1
ATOM 680 C CA . GLY A 1 119 ? -7.750 35.542 -5.655 1.00 41.01 120 GLY A CA 1
ATOM 681 C C . GLY A 1 119 ? -7.028 34.287 -5.217 1.00 44.19 120 GLY A C 1
ATOM 682 O O . GLY A 1 119 ? -7.574 33.453 -4.485 1.00 42.51 120 GLY A O 1
ATOM 683 N N . ASP A 1 120 ? -5.779 34.164 -5.675 1.00 40.95 121 ASP A N 1
ATOM 684 C CA . ASP A 1 120 ? -4.882 33.042 -5.423 1.00 38.92 121 ASP A CA 1
ATOM 685 C C . ASP A 1 120 ? -4.613 32.799 -3.928 1.00 40.75 121 ASP A C 1
ATOM 686 O O . ASP A 1 120 ? -4.771 31.673 -3.457 1.00 39.14 121 ASP A O 1
ATOM 691 N N . ALA A 1 121 ? -4.231 33.856 -3.198 1.00 38.04 122 ALA A N 1
ATOM 692 C CA . ALA A 1 121 ? -3.923 33.841 -1.763 1.00 36.77 122 ALA A CA 1
ATOM 693 C C . ALA A 1 121 ? -5.085 33.361 -0.885 1.00 38.84 122 ALA A C 1
ATOM 694 O O . ALA A 1 121 ? -4.848 32.617 0.058 1.00 37.10 122 ALA A O 1
ATOM 696 N N . MET A 1 122 ? -6.335 33.791 -1.191 1.00 35.97 123 MET A N 1
ATOM 697 C CA . MET A 1 122 ? -7.531 33.395 -0.446 1.00 35.18 123 MET A CA 1
ATOM 698 C C . MET A 1 122 ? -7.901 31.958 -0.718 1.00 38.53 123 MET A C 1
ATOM 699 O O . MET A 1 122 ? -8.432 31.279 0.169 1.00 36.94 123 MET A O 1
ATOM 704 N N . CYS A 1 123 ? -7.603 31.483 -1.938 1.00 35.99 124 CYS A N 1
ATOM 705 C CA . CYS A 1 123 ? -7.827 30.094 -2.305 1.00 35.38 124 CYS A CA 1
ATOM 706 C C . CYS A 1 123 ? -6.902 29.197 -1.488 1.00 36.78 124 CYS A C 1
ATOM 707 O O . CYS A 1 123 ? -7.352 28.180 -0.964 1.00 34.56 124 CYS A O 1
ATOM 710 N N . LYS A 1 124 ? -5.614 29.587 -1.395 1.00 33.36 125 LYS A N 1
ATOM 711 C CA . LYS A 1 124 ? -4.568 28.885 -0.642 1.00 32.36 125 LYS A CA 1
ATOM 712 C C . LYS A 1 124 ? -4.937 28.826 0.836 1.00 35.46 125 LYS A C 1
ATOM 713 O O . LYS A 1 124 ? -4.823 27.774 1.449 1.00 34.75 125 LYS A O 1
ATOM 719 N N . LEU A 1 125 ? -5.413 29.959 1.386 1.00 33.08 126 LEU A N 1
ATOM 720 C CA . LEU A 1 125 ? -5.830 30.084 2.777 1.00 32.55 126 LEU A CA 1
ATOM 721 C C . LEU A 1 125 ? -7.084 29.253 3.048 1.00 34.30 126 LEU A C 1
ATOM 722 O O . LEU A 1 125 ? -7.182 28.636 4.106 1.00 32.12 126 LEU A O 1
ATOM 727 N N . GLN A 1 126 ? -8.016 29.207 2.081 1.00 31.05 127 GLN A N 1
ATOM 728 C CA . GLN A 1 126 ? -9.232 28.400 2.193 1.00 30.34 127 GLN A CA 1
ATOM 729 C C . GLN A 1 126 ? -8.830 26.934 2.364 1.00 33.39 127 GLN A C 1
ATOM 730 O O . GLN A 1 126 ? -9.298 26.272 3.288 1.00 32.86 127 GLN A O 1
ATOM 736 N N . ARG A 1 127 ? -7.924 26.447 1.505 1.00 30.55 128 ARG A N 1
ATOM 737 C CA . ARG A 1 127 ? -7.497 25.048 1.531 1.00 28.64 128 ARG A CA 1
ATOM 738 C C . ARG A 1 127 ? -6.645 24.702 2.741 1.00 32.49 128 ARG A C 1
ATOM 739 O O . ARG A 1 127 ? -6.761 23.592 3.265 1.00 31.82 128 ARG A O 1
ATOM 747 N N . PHE A 1 128 ? -5.796 25.646 3.180 1.00 29.53 129 PHE A N 1
ATOM 748 C CA . PHE A 1 128 ? -4.920 25.497 4.343 1.00 29.76 129 PHE A CA 1
ATOM 749 C C . PHE A 1 128 ? -5.735 25.334 5.617 1.00 33.81 129 PHE A C 1
ATOM 750 O O . PHE A 1 128 ? -5.452 24.439 6.401 1.00 33.32 129 PHE A O 1
ATOM 758 N N . ILE A 1 129 ? -6.749 26.188 5.803 1.00 31.37 130 ILE A N 1
ATOM 759 C CA . ILE A 1 129 ? -7.647 26.167 6.960 1.00 30.99 130 ILE A CA 1
ATOM 760 C C . ILE A 1 129 ? -8.427 24.847 7.044 1.00 33.51 130 ILE A C 1
ATOM 761 O O . ILE A 1 129 ? -8.557 24.299 8.144 1.00 33.44 130 ILE A O 1
ATOM 766 N N . PHE A 1 130 ? -8.905 24.318 5.897 1.00 28.95 131 PHE A N 1
ATOM 767 C CA . PHE A 1 130 ? -9.615 23.030 5.896 1.00 28.86 131 PHE A CA 1
ATOM 768 C C . PHE A 1 130 ? -8.703 21.934 6.484 1.00 33.16 131 PHE A C 1
ATOM 769 O O . PHE A 1 130 ? -9.124 21.201 7.369 1.00 33.02 131 PHE A O 1
ATOM 777 N N . HIS A 1 131 ? -7.454 21.844 6.008 1.00 30.78 132 HIS A N 1
ATOM 778 C CA . HIS A 1 131 ? -6.520 20.825 6.486 1.00 29.97 132 HIS A CA 1
ATOM 779 C C . HIS A 1 131 ? -6.050 21.073 7.916 1.00 32.05 132 HIS A C 1
ATOM 780 O O . HIS A 1 131 ? -5.910 20.117 8.674 1.00 30.45 132 HIS A O 1
ATOM 787 N N . VAL A 1 132 ? -5.891 22.348 8.309 1.00 29.12 133 VAL A N 1
ATOM 788 C CA . VAL A 1 132 ? -5.527 22.732 9.683 1.00 29.60 133 VAL A CA 1
ATOM 789 C C . VAL A 1 132 ? -6.661 22.315 10.635 1.00 33.84 133 VAL A C 1
ATOM 790 O O . VAL A 1 132 ? -6.399 21.733 11.682 1.00 33.05 133 VAL A O 1
ATOM 794 N N . ASN A 1 133 ? -7.915 22.549 10.232 1.00 32.15 134 ASN A N 1
ATOM 795 C CA . ASN A 1 133 ? -9.072 22.145 11.020 1.00 32.41 134 ASN A CA 1
ATOM 796 C C . ASN A 1 133 ? -9.133 20.615 11.129 1.00 35.55 134 ASN A C 1
ATOM 797 O O . ASN A 1 133 ? -9.347 20.092 12.221 1.00 35.96 134 ASN A O 1
ATOM 802 N N . LEU A 1 134 ? -8.947 19.915 10.004 1.00 30.67 135 LEU A N 1
ATOM 803 C CA . LEU A 1 134 ? -8.982 18.456 9.943 1.00 31.03 135 LEU A CA 1
ATOM 804 C C . LEU A 1 134 ? -7.984 17.807 10.902 1.00 32.68 135 LEU A C 1
ATOM 805 O O . LEU A 1 134 ? -8.391 17.053 11.792 1.00 31.47 135 LEU A O 1
ATOM 810 N N . TYR A 1 135 ? -6.703 18.145 10.752 1.00 28.38 136 TYR A N 1
ATOM 811 C CA . TYR A 1 135 ? -5.635 17.582 11.572 1.00 27.36 136 TYR A CA 1
ATOM 812 C C . TYR A 1 135 ? -5.548 18.112 12.979 1.00 32.18 136 TYR A C 1
ATOM 813 O O . TYR A 1 135 ? -5.207 17.357 13.880 1.00 31.75 136 TYR A O 1
ATOM 822 N N . GLY A 1 136 ? -5.924 19.375 13.170 1.00 30.06 137 GLY A N 1
ATOM 823 C CA . GLY A 1 136 ? -5.984 19.992 14.491 1.00 31.10 137 GLY A CA 1
ATOM 824 C C . GLY A 1 136 ? -7.053 19.297 15.312 1.00 35.55 137 GLY A C 1
ATOM 825 O O . GLY A 1 136 ? -6.808 18.937 16.463 1.00 36.33 137 GLY A O 1
ATOM 826 N N . SER A 1 137 ? -8.230 19.035 14.685 1.00 30.95 138 SER A N 1
ATOM 827 C CA . SER A 1 137 ? -9.348 18.323 15.299 1.00 30.69 138 SER A CA 1
ATOM 828 C C . SER A 1 137 ? -8.938 16.930 15.714 1.00 33.08 138 SER A C 1
ATOM 829 O O . SER A 1 137 ? -9.165 16.552 16.865 1.00 33.44 138 SER A O 1
ATOM 832 N N . ILE A 1 138 ? -8.309 16.175 14.785 1.00 27.61 139 ILE A N 1
ATOM 833 C CA . ILE A 1 138 ? -7.836 14.817 15.063 1.00 27.10 139 ILE A CA 1
ATOM 834 C C . ILE A 1 138 ? -6.887 14.821 16.255 1.00 32.47 139 ILE A C 1
ATOM 835 O O . ILE A 1 138 ? -7.076 14.020 17.176 1.00 33.40 139 ILE A O 1
ATOM 840 N N . LEU A 1 139 ? -5.877 15.726 16.239 1.00 28.40 140 LEU A N 1
ATOM 841 C CA . LEU A 1 139 ? -4.897 15.805 17.315 1.00 29.70 140 LEU A CA 1
ATOM 842 C C . LEU A 1 139 ? -5.507 16.230 18.650 1.00 35.19 140 LEU A C 1
ATOM 843 O O . LEU A 1 139 ? -5.103 15.695 19.681 1.00 36.13 140 LEU A O 1
ATOM 848 N N . PHE A 1 140 ? -6.497 17.154 18.635 1.00 31.71 141 PHE A N 1
ATOM 849 C CA . PHE A 1 140 ? -7.175 17.574 19.869 1.00 33.12 141 PHE A CA 1
ATOM 850 C C . PHE A 1 140 ? -8.100 16.488 20.398 1.00 36.76 141 PHE A C 1
ATOM 851 O O . PHE A 1 140 ? -8.212 16.332 21.614 1.00 36.25 141 PHE A O 1
ATOM 859 N N . LEU A 1 141 ? -8.659 15.657 19.490 1.00 33.27 142 LEU A N 1
ATOM 860 C CA . LEU A 1 141 ? -9.476 14.499 19.872 1.00 33.48 142 LEU A CA 1
ATOM 861 C C . LEU A 1 141 ? -8.572 13.454 20.530 1.00 38.29 142 LEU A C 1
ATOM 862 O O . LEU A 1 141 ? -8.993 12.809 21.496 1.00 39.46 142 LEU A O 1
ATOM 867 N N . THR A 1 142 ? -7.306 13.342 20.045 1.00 33.74 143 THR A N 1
ATOM 868 C CA . THR A 1 142 ? -6.303 12.430 20.593 1.00 33.78 143 THR A CA 1
ATOM 869 C C . THR A 1 142 ? -5.907 12.902 22.000 1.00 41.25 143 THR A C 1
ATOM 870 O O . THR A 1 142 ? -5.789 12.070 22.904 1.00 42.62 143 THR A O 1
ATOM 874 N N . CYS A 1 143 ? -5.738 14.234 22.181 1.00 37.79 144 CYS A N 1
ATOM 875 C CA . CYS A 1 143 ? -5.403 14.870 23.463 1.00 39.09 144 CYS A CA 1
ATOM 876 C C . CYS A 1 143 ? -6.466 14.555 24.504 1.00 44.15 144 CYS A C 1
ATOM 877 O O . CYS A 1 143 ? -6.122 14.126 25.608 1.00 45.75 144 CYS A O 1
ATOM 880 N N . ILE A 1 144 ? -7.760 14.757 24.143 1.00 40.10 145 ILE A N 1
ATOM 881 C CA . ILE A 1 144 ? -8.923 14.488 25.004 1.00 40.52 145 ILE A CA 1
ATOM 882 C C . ILE A 1 144 ? -8.964 12.999 25.378 1.00 44.92 145 ILE A C 1
ATOM 883 O O . ILE A 1 144 ? -9.150 12.668 26.547 1.00 46.15 145 ILE A O 1
ATOM 888 N N . SER A 1 145 ? -8.735 12.121 24.388 1.00 41.15 146 SER A N 1
ATOM 889 C CA . SER A 1 145 ? -8.699 10.666 24.556 1.00 41.60 146 SER A CA 1
ATOM 890 C C . SER A 1 145 ? -7.574 10.232 25.505 1.00 46.61 146 SER A C 1
ATOM 891 O O . SER A 1 145 ? -7.838 9.471 26.436 1.00 47.15 146 SER A O 1
ATOM 894 N N . ALA A 1 146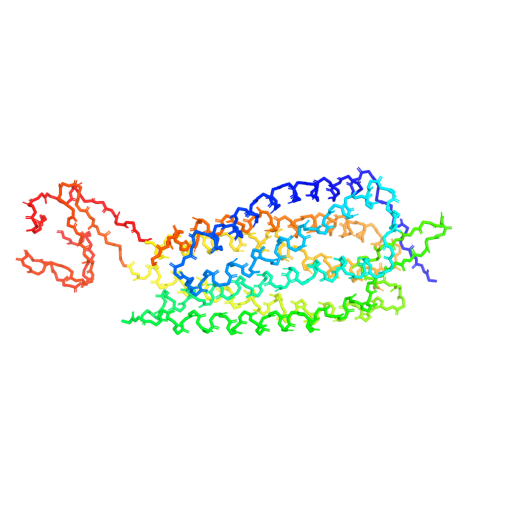 ? -6.338 10.757 25.300 1.00 43.49 147 ALA A N 1
ATOM 895 C CA . ALA A 1 146 ? -5.170 10.473 26.146 1.00 44.54 147 ALA A CA 1
ATOM 896 C C . ALA A 1 146 ? -5.352 11.026 27.566 1.00 50.06 147 ALA A C 1
ATOM 897 O O . ALA A 1 146 ? -4.913 10.391 28.531 1.00 50.51 147 ALA A O 1
ATOM 899 N N . HIS A 1 147 ? -6.036 12.185 27.692 1.00 47.07 148 HIS A N 1
ATOM 900 C CA . HIS A 1 147 ? -6.324 12.821 28.977 1.00 49.17 148 HIS A CA 1
ATOM 901 C C . HIS A 1 147 ? -7.316 11.978 29.794 1.00 55.26 148 HIS A C 1
ATOM 902 O O . HIS A 1 147 ? -7.059 11.730 30.972 1.00 56.48 148 HIS A O 1
ATOM 909 N N . ARG A 1 148 ? -8.426 11.517 29.166 1.00 51.85 149 ARG A N 1
ATOM 910 C CA . ARG A 1 148 ? -9.429 10.669 29.821 1.00 53.62 149 ARG A CA 1
ATOM 911 C C . ARG A 1 148 ? -8.853 9.319 30.226 1.00 59.64 149 ARG A C 1
ATOM 912 O O . ARG A 1 148 ? -9.237 8.799 31.264 1.00 61.61 149 ARG A O 1
ATOM 920 N N . TYR A 1 149 ? -7.904 8.775 29.438 1.00 56.32 150 TYR A N 1
ATOM 921 C CA . TYR A 1 149 ? -7.215 7.524 29.756 1.00 57.54 150 TYR A CA 1
ATOM 922 C C . TYR A 1 149 ? -6.392 7.710 31.044 1.00 64.19 150 TYR A C 1
ATOM 923 O O . TYR A 1 149 ? -6.431 6.844 31.918 1.00 65.58 150 TYR A O 1
ATOM 932 N N . SER A 1 150 ? -5.696 8.861 31.172 1.00 60.90 151 SER A N 1
ATOM 933 C CA . SER A 1 150 ? -4.901 9.215 32.348 1.00 62.63 151 SER A CA 1
ATOM 934 C C . SER A 1 150 ? -5.786 9.398 33.588 1.00 68.45 151 SER A C 1
ATOM 935 O O . SER A 1 150 ? -5.388 9.003 34.677 1.00 69.46 151 SER A O 1
ATOM 938 N N . GLY A 1 151 ? -6.977 9.962 33.400 1.00 65.01 152 GLY A N 1
ATOM 939 C CA . GLY A 1 151 ? -7.944 10.173 34.472 1.00 67.11 152 GLY A CA 1
ATOM 940 C C . GLY A 1 151 ? -8.604 8.889 34.937 1.00 72.44 152 GLY A C 1
ATOM 941 O O . GLY A 1 151 ? -8.718 8.660 36.140 1.00 74.03 152 GLY A O 1
ATOM 942 N N . VAL A 1 152 ? -9.044 8.044 33.980 1.00 68.32 153 VAL A N 1
ATOM 943 C CA . VAL A 1 152 ? -9.706 6.756 34.236 1.00 69.35 153 VAL A CA 1
ATOM 944 C C . VAL A 1 152 ? -8.734 5.704 34.811 1.00 76.19 153 VAL A C 1
ATOM 945 O O . VAL A 1 152 ? -9.022 5.121 35.859 1.00 78.45 153 VAL A O 1
ATOM 949 N N . VAL A 1 153 ? -7.598 5.472 34.131 1.00 72.42 154 VAL A N 1
ATOM 950 C CA . VAL A 1 153 ? -6.608 4.463 34.519 1.00 73.82 154 VAL A CA 1
ATOM 951 C C . VAL A 1 153 ? -5.682 4.895 35.669 1.00 81.46 154 VAL A C 1
ATOM 952 O O . VAL A 1 153 ? -5.503 4.117 36.611 1.00 83.68 154 VAL A O 1
ATOM 956 N N . TYR A 1 154 ? -5.117 6.121 35.613 1.00 78.26 155 TYR A N 1
ATOM 957 C CA . TYR A 1 154 ? -4.189 6.612 36.645 1.00 80.59 155 TYR A CA 1
ATOM 958 C C . TYR A 1 154 ? -4.717 7.826 37.479 1.00 85.79 155 TYR A C 1
ATOM 959 O O . TYR A 1 154 ? -4.153 8.918 37.356 1.00 84.78 155 TYR A O 1
ATOM 968 N N . PRO A 1 155 ? -5.759 7.689 38.344 1.00 84.43 156 PRO A N 1
ATOM 969 C CA . PRO A 1 155 ? -6.217 8.863 39.111 1.00 88.49 156 PRO A CA 1
ATOM 970 C C . PRO A 1 155 ? -5.431 9.116 40.398 1.00 116.98 156 PRO A C 1
ATOM 971 O O . PRO A 1 155 ? -4.364 8.546 40.619 1.00 77.25 156 PRO A O 1
ATOM 975 N N . LYS A 1 157 ? -4.999 12.731 45.378 1.00 111.95 158 LYS A N 1
ATOM 976 C CA . LYS A 1 157 ? -4.386 13.207 44.142 1.00 108.50 158 LYS A CA 1
ATOM 977 C C . LYS A 1 157 ? -5.166 14.385 43.555 1.00 111.01 158 LYS A C 1
ATOM 978 O O . LYS A 1 157 ? -6.356 14.249 43.262 1.00 110.41 158 LYS A O 1
ATOM 980 N N . SER A 1 158 ? -4.494 15.544 43.400 1.00 106.66 159 SER A N 1
ATOM 981 C CA . SER A 1 158 ? -5.083 16.763 42.839 1.00 105.12 159 SER A CA 1
ATOM 982 C C . SER A 1 158 ? -4.048 17.559 42.031 1.00 105.68 159 SER A C 1
ATOM 983 O O . SER A 1 158 ? -3.433 18.501 42.544 1.00 106.36 159 SER A O 1
ATOM 986 N N . LEU A 1 159 ? -3.854 17.157 40.761 1.00 98.21 160 LEU A N 1
ATOM 987 C CA . LEU A 1 159 ? -2.921 17.797 39.833 1.00 95.47 160 LEU A CA 1
ATOM 988 C C . LEU A 1 159 ? -3.677 18.724 38.863 1.00 96.35 160 LEU A C 1
ATOM 989 O O . LEU A 1 159 ? -3.388 18.742 37.663 1.00 93.47 160 LEU A O 1
ATOM 991 N N . GLY A 1 160 ? -4.622 19.495 39.414 1.00 93.14 161 GLY A N 1
ATOM 992 C CA . GLY A 1 160 ? -5.477 20.436 38.693 1.00 90.99 161 GLY A CA 1
ATOM 993 C C . GLY A 1 160 ? -4.735 21.439 37.836 1.00 91.30 161 GLY A C 1
ATOM 994 O O . GLY A 1 160 ? -4.914 21.446 36.614 1.00 87.91 161 GLY A O 1
ATOM 995 N N . ARG A 1 161 ? -3.889 22.285 38.469 1.00 88.40 162 ARG A N 1
ATOM 996 C CA . ARG A 1 161 ? -3.074 23.293 37.778 1.00 86.49 162 ARG A CA 1
ATOM 997 C C . ARG A 1 161 ? -2.025 22.640 36.871 1.00 86.38 162 ARG A C 1
ATOM 998 O O . ARG A 1 161 ? -1.773 23.146 35.776 1.00 83.43 162 ARG A O 1
ATOM 1006 N N . LEU A 1 162 ? -1.432 21.510 37.327 1.00 82.32 163 LEU A N 1
ATOM 1007 C CA . LEU A 1 162 ? -0.429 20.731 36.593 1.00 79.67 163 LEU A CA 1
ATOM 1008 C C . LEU A 1 162 ? -1.009 20.183 35.285 1.00 78.15 163 LEU A C 1
ATOM 1009 O O . LEU A 1 162 ? -0.313 20.203 34.273 1.00 76.13 163 LEU A O 1
ATOM 1014 N N . LYS A 1 163 ? -2.279 19.720 35.302 1.00 72.13 164 LYS A N 1
ATOM 1015 C CA . LYS A 1 163 ? -2.970 19.209 34.117 1.00 68.14 164 LYS A CA 1
ATOM 1016 C C . LYS A 1 163 ? -3.372 20.348 33.182 1.00 68.37 164 LYS A C 1
ATOM 1017 O O . LYS A 1 163 ? -3.299 20.169 31.969 1.00 65.44 164 LYS A O 1
ATOM 1023 N N . LYS A 1 164 ? -3.767 21.517 33.738 1.00 64.97 165 LYS A N 1
ATOM 1024 C CA . LYS A 1 164 ? -4.154 22.708 32.973 1.00 63.57 165 LYS A CA 1
ATOM 1025 C C . LYS A 1 164 ? -2.939 23.317 32.257 1.00 66.65 165 LYS A C 1
ATOM 1026 O O . LYS A 1 164 ? -3.015 23.568 31.053 1.00 64.57 165 LYS A O 1
ATOM 1032 N N . LYS A 1 165 ? -1.831 23.551 32.996 1.00 64.24 166 LYS A N 1
ATOM 1033 C CA . LYS A 1 165 ? -0.593 24.118 32.455 1.00 63.25 166 LYS A CA 1
ATOM 1034 C C . LYS A 1 165 ? -0.009 23.239 31.356 1.00 64.24 166 LYS A C 1
ATOM 1035 O O . LYS A 1 165 ? 0.439 23.765 30.336 1.00 62.65 166 LYS A O 1
ATOM 1041 N N . ASN A 1 166 ? -0.036 21.904 31.560 1.00 60.01 167 ASN A N 1
ATOM 1042 C CA . ASN A 1 166 ? 0.437 20.920 30.591 1.00 57.72 167 ASN A CA 1
ATOM 1043 C C . ASN A 1 166 ? -0.467 20.913 29.356 1.00 59.10 167 ASN A C 1
ATOM 1044 O O . ASN A 1 166 ? 0.050 20.888 28.243 1.00 56.73 167 ASN A O 1
ATOM 1049 N N . ALA A 1 167 ? -1.806 20.997 29.551 1.00 55.98 168 ALA A N 1
ATOM 1050 C CA . ALA A 1 167 ? -2.788 21.048 28.463 1.00 54.14 168 ALA A CA 1
ATOM 1051 C C . ALA A 1 167 ? -2.578 22.267 27.574 1.00 57.60 168 ALA A C 1
ATOM 1052 O O . ALA A 1 167 ? -2.661 22.128 26.356 1.00 55.35 168 ALA A O 1
ATOM 1054 N N . ILE A 1 168 ? -2.265 23.445 28.173 1.00 56.12 169 ILE A N 1
ATOM 1055 C CA . ILE A 1 168 ? -1.991 24.685 27.430 1.00 55.50 169 ILE A CA 1
ATOM 1056 C C . ILE A 1 168 ? -0.715 24.518 26.598 1.00 59.55 169 ILE A C 1
ATOM 1057 O O . ILE A 1 168 ? -0.718 24.849 25.409 1.00 57.11 169 ILE A O 1
ATOM 1062 N N . CYS A 1 169 ? 0.354 23.976 27.220 1.00 57.99 170 CYS A N 1
ATOM 1063 C CA . CYS A 1 169 ? 1.634 23.734 26.562 1.00 57.83 170 CYS A CA 1
ATOM 1064 C C . CYS A 1 169 ? 1.470 22.747 25.397 1.00 56.01 170 CYS A C 1
ATOM 1065 O O . CYS A 1 169 ? 1.911 23.042 24.288 1.00 53.72 170 CYS A O 1
ATOM 1068 N N . ILE A 1 170 ? 0.792 21.607 25.645 1.00 50.16 171 ILE A N 1
ATOM 1069 C CA . ILE A 1 170 ? 0.518 20.573 24.648 1.00 46.92 171 ILE A CA 1
ATOM 1070 C C . ILE A 1 170 ? -0.287 21.162 23.479 1.00 47.36 171 ILE A C 1
ATOM 1071 O O . ILE A 1 170 ? 0.088 20.941 22.322 1.00 44.76 171 ILE A O 1
ATOM 1076 N N . SER A 1 171 ? -1.325 21.982 23.791 1.00 43.31 172 SER A N 1
ATOM 1077 C CA . SER A 1 171 ? -2.171 22.667 22.809 1.00 41.69 172 SER A CA 1
ATOM 1078 C C . SER A 1 171 ? -1.354 23.538 21.863 1.00 46.71 172 SER A C 1
ATOM 1079 O O . SER A 1 171 ? -1.584 23.498 20.650 1.00 46.26 172 SER A O 1
ATOM 1082 N N . VAL A 1 172 ? -0.404 24.317 22.416 1.00 44.36 173 VAL A N 1
ATOM 1083 C CA . VAL A 1 172 ? 0.483 25.192 21.649 1.00 44.58 173 VAL A CA 1
ATOM 1084 C C . VAL A 1 172 ? 1.321 24.331 20.688 1.00 47.30 173 VAL A C 1
ATOM 1085 O O . VAL A 1 172 ? 1.325 24.601 19.484 1.00 45.16 173 VAL A O 1
ATOM 1089 N N . LEU A 1 173 ? 1.957 23.262 21.217 1.00 44.47 174 LEU A N 1
ATOM 1090 C CA . LEU A 1 173 ? 2.765 22.323 20.432 1.00 43.81 174 LEU A CA 1
ATOM 1091 C C . LEU A 1 173 ? 1.941 21.711 19.299 1.00 44.44 174 LEU A C 1
ATOM 1092 O O . LEU A 1 173 ? 2.408 21.700 18.163 1.00 42.80 174 LEU A O 1
ATOM 1097 N N . VAL A 1 174 ? 0.689 21.280 19.598 1.00 39.52 175 VAL A N 1
ATOM 1098 C CA . VAL A 1 174 ? -0.235 20.708 18.619 1.00 36.99 175 VAL A CA 1
ATOM 1099 C C . VAL A 1 174 ? -0.473 21.701 17.471 1.00 39.33 175 VAL A C 1
ATOM 1100 O O . VAL A 1 174 ? -0.315 21.324 16.311 1.00 36.65 175 VAL A O 1
ATOM 1104 N N . TRP A 1 175 ? -0.787 22.967 17.795 1.00 38.71 176 TRP A N 1
ATOM 1105 C CA . TRP A 1 175 ? -0.989 24.008 16.789 1.00 39.86 176 TRP A CA 1
ATOM 1106 C C . TRP A 1 175 ? 0.272 24.213 15.962 1.00 42.03 176 TRP A C 1
ATOM 1107 O O . TRP A 1 175 ? 0.173 24.303 14.742 1.00 40.84 176 TRP A O 1
ATOM 1118 N N . LEU A 1 176 ? 1.453 24.207 16.609 1.00 38.87 177 LEU A N 1
ATOM 1119 C CA . LEU A 1 176 ? 2.741 24.340 15.916 1.00 38.66 177 LEU A CA 1
ATOM 1120 C C . LEU A 1 176 ? 3.006 23.185 14.963 1.00 41.23 177 LEU A C 1
ATOM 1121 O O . LEU A 1 176 ? 3.308 23.436 13.796 1.00 40.09 177 LEU A O 1
ATOM 1126 N N . ILE A 1 177 ? 2.805 21.929 15.428 1.00 37.90 178 ILE A N 1
ATOM 1127 C CA . ILE A 1 177 ? 2.956 20.714 14.623 1.00 37.17 178 ILE A CA 1
ATOM 1128 C C . ILE A 1 177 ? 2.023 20.764 13.389 1.00 37.98 178 ILE A C 1
ATOM 1129 O O . ILE A 1 177 ? 2.491 20.567 12.262 1.00 36.40 178 ILE A O 1
ATOM 1134 N N . VAL A 1 178 ? 0.723 21.063 13.609 1.00 33.12 179 VAL A N 1
ATOM 1135 C CA . VAL A 1 178 ? -0.274 21.137 12.539 1.00 32.04 179 VAL A CA 1
ATOM 1136 C C . VAL A 1 178 ? 0.102 22.202 11.490 1.00 37.26 179 VAL A C 1
ATOM 1137 O O . VAL A 1 178 ? 0.239 21.859 10.324 1.00 36.22 179 VAL A O 1
ATOM 1141 N N . VAL A 1 179 ? 0.334 23.457 11.916 1.00 36.98 180 VAL A N 1
ATOM 1142 C CA . VAL A 1 179 ? 0.721 24.581 11.043 1.00 37.01 180 VAL A CA 1
ATOM 1143 C C . VAL A 1 179 ? 1.943 24.235 10.168 1.00 38.89 180 VAL A C 1
ATOM 1144 O O . VAL A 1 179 ? 1.876 24.377 8.946 1.00 37.62 180 VAL A O 1
ATOM 1148 N N . VAL A 1 180 ? 2.995 23.685 10.778 1.00 35.66 181 VAL A N 1
ATOM 1149 C CA . VAL A 1 180 ? 4.200 23.260 10.068 1.00 35.11 181 VAL A CA 1
ATOM 1150 C C . VAL A 1 180 ? 3.901 22.134 9.076 1.00 38.45 181 VAL A C 1
ATOM 1151 O O . VAL A 1 180 ? 4.185 22.293 7.888 1.00 38.25 181 VAL A O 1
ATOM 1155 N N . ALA A 1 181 ? 3.289 21.027 9.547 1.00 34.38 182 ALA A N 1
ATOM 1156 C CA . ALA A 1 181 ? 2.985 19.875 8.693 1.00 33.18 182 ALA A CA 1
ATOM 1157 C C . ALA A 1 181 ? 1.987 20.162 7.567 1.00 35.10 182 ALA A C 1
ATOM 1158 O O . ALA A 1 181 ? 2.062 19.524 6.514 1.00 33.63 182 ALA A O 1
ATOM 1160 N N . ILE A 1 182 ? 1.081 21.132 7.780 1.00 31.34 183 ILE A N 1
ATOM 1161 C CA . ILE A 1 182 ? 0.054 21.520 6.816 1.00 30.35 183 ILE A CA 1
ATOM 1162 C C . ILE A 1 182 ? 0.447 22.727 5.929 1.00 33.92 183 ILE A C 1
ATOM 1163 O O . ILE A 1 182 ? -0.180 22.946 4.890 1.00 33.24 183 ILE A O 1
ATOM 1168 N N . SER A 1 183 ? 1.550 23.431 6.271 1.00 30.54 184 SER A N 1
ATOM 1169 C CA . SER A 1 183 ? 2.059 24.559 5.488 1.00 31.29 184 SER A CA 1
ATOM 1170 C C . SER A 1 183 ? 2.277 24.245 3.978 1.00 35.29 184 SER A C 1
ATOM 1171 O O . SER A 1 183 ? 1.987 25.134 3.180 1.00 34.67 184 SER A O 1
ATOM 1174 N N . PRO A 1 184 ? 2.705 23.017 3.536 1.00 30.92 185 PRO A N 1
ATOM 1175 C CA . PRO A 1 184 ? 2.837 22.770 2.085 1.00 30.77 185 PRO A CA 1
ATOM 1176 C C . PRO A 1 184 ? 1.554 22.961 1.276 1.00 33.72 185 PRO A C 1
ATOM 1177 O O . PRO A 1 184 ? 1.654 23.193 0.073 1.00 34.74 185 PRO A O 1
ATOM 1181 N N . ILE A 1 185 ? 0.359 22.898 1.923 1.00 29.38 186 ILE A N 1
ATOM 1182 C CA . ILE A 1 185 ? -0.949 23.154 1.283 1.00 28.91 186 ILE A CA 1
ATOM 1183 C C . ILE A 1 185 ? -0.940 24.570 0.675 1.00 32.09 186 ILE A C 1
ATOM 1184 O O . ILE A 1 185 ? -1.458 24.765 -0.422 1.00 31.78 186 ILE A O 1
ATOM 1189 N N . LEU A 1 186 ? -0.233 25.517 1.339 1.00 29.50 187 LEU A N 1
ATOM 1190 C CA . LEU A 1 186 ? -0.040 26.895 0.887 1.00 28.96 187 LEU A CA 1
ATOM 1191 C C . LEU A 1 186 ? 0.772 26.955 -0.407 1.00 34.36 187 LEU A C 1
ATOM 1192 O O . LEU A 1 186 ? 0.602 27.903 -1.172 1.00 34.89 187 LEU A O 1
ATOM 1197 N N . PHE A 1 187 ? 1.627 25.932 -0.673 1.00 30.76 188 PHE A N 1
ATOM 1198 C CA . PHE A 1 187 ? 2.359 25.844 -1.932 1.00 31.48 188 PHE A CA 1
ATOM 1199 C C . PHE A 1 187 ? 1.491 25.165 -3.007 1.00 35.51 188 PHE A C 1
ATOM 1200 O O . PHE A 1 187 ? 1.298 25.739 -4.076 1.00 36.62 188 PHE A O 1
ATOM 1208 N N . TYR A 1 188 ? 0.999 23.938 -2.728 1.00 31.93 189 TYR A N 1
ATOM 1209 C CA . TYR A 1 188 ? 0.211 23.099 -3.646 1.00 31.01 189 TYR A CA 1
ATOM 1210 C C . TYR A 1 188 ? -1.093 23.706 -4.133 1.00 35.83 189 TYR A C 1
ATOM 1211 O O . TYR A 1 188 ? -1.376 23.681 -5.334 1.00 34.86 189 TYR A O 1
ATOM 1220 N N . SER A 1 189 ? -1.908 24.203 -3.207 1.00 34.12 190 SER A N 1
ATOM 1221 C CA . SER A 1 189 ? -3.204 24.777 -3.559 1.00 35.33 190 SER A CA 1
ATOM 1222 C C . SER A 1 189 ? -3.055 26.149 -4.232 1.00 41.59 190 SER A C 1
ATOM 1223 O O . SER A 1 189 ? -1.984 26.755 -4.203 1.00 41.95 190 SER A O 1
ATOM 1226 N N . GLY A 1 190 ? -4.114 26.590 -4.882 1.00 39.46 191 GLY A N 1
ATOM 1227 C CA . GLY A 1 190 ? -4.121 27.865 -5.580 1.00 40.55 191 GLY A CA 1
ATOM 1228 C C . GLY A 1 190 ? -5.123 27.884 -6.709 1.00 44.58 191 GLY A C 1
ATOM 1229 O O . GLY A 1 190 ? -5.832 26.898 -6.950 1.00 41.78 191 GLY A O 1
ATOM 1230 N N . THR A 1 191 ? -5.187 29.023 -7.393 1.00 43.66 192 THR A N 1
ATOM 1231 C CA . THR A 1 191 ? -6.105 29.259 -8.503 1.00 44.43 192 THR A CA 1
ATOM 1232 C C . THR A 1 191 ? -5.513 28.849 -9.846 1.00 50.77 192 THR A C 1
ATOM 1233 O O . THR A 1 191 ? -4.300 28.937 -10.054 1.00 50.09 192 THR A O 1
AT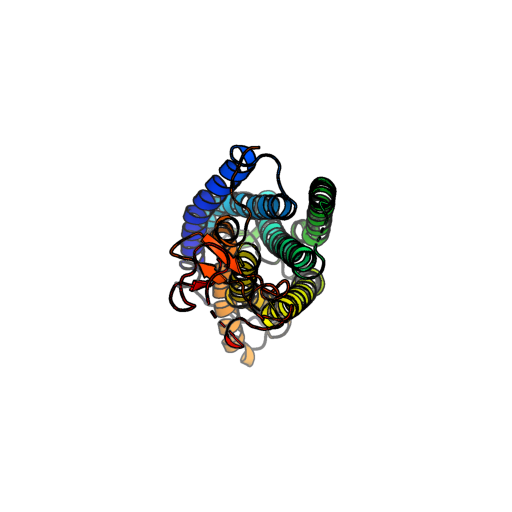OM 1237 N N . GLY A 1 192 ? -6.396 28.431 -10.746 1.00 49.95 193 GLY A N 1
ATOM 1238 C CA . GLY A 1 192 ? -6.067 28.045 -12.111 1.00 51.77 193 GLY A CA 1
ATOM 1239 C C . GLY A 1 192 ? -7.102 28.557 -13.090 1.00 59.28 193 GLY A C 1
ATOM 1240 O O . GLY A 1 192 ? -8.299 28.552 -12.787 1.00 58.96 193 GLY A O 1
ATOM 1241 N N . VAL A 1 193 ? -6.650 29.013 -14.265 1.00 58.97 194 VAL A N 1
ATOM 1242 C CA . VAL A 1 193 ? -7.541 29.528 -15.304 1.00 61.01 194 VAL A CA 1
ATOM 1243 C C . VAL A 1 193 ? -7.945 28.383 -16.231 1.00 67.53 194 VAL A C 1
ATOM 1244 O O . VAL A 1 193 ? -7.083 27.744 -16.833 1.00 68.03 194 VAL A O 1
ATOM 1248 N N . ARG A 1 194 ? -9.255 28.123 -16.334 1.00 65.43 195 ARG A N 1
ATOM 1249 C CA . ARG A 1 194 ? -9.820 27.082 -17.197 1.00 66.28 195 ARG A CA 1
ATOM 1250 C C . ARG A 1 194 ? -9.810 27.554 -18.665 1.00 75.17 195 ARG A C 1
ATOM 1251 O O . ARG A 1 194 ? -9.519 28.728 -18.929 1.00 76.23 195 ARG A O 1
ATOM 1259 N N . LYS A 1 195 ? -10.133 26.642 -19.616 1.00 73.88 196 LYS A N 1
ATOM 1260 C CA . LYS A 1 195 ? -10.197 26.956 -21.049 1.00 76.47 196 LYS A CA 1
ATOM 1261 C C . LYS A 1 195 ? -11.338 27.949 -21.328 1.00 82.43 196 LYS A C 1
ATOM 1262 O O . LYS A 1 195 ? -11.170 28.853 -22.151 1.00 84.70 196 LYS A O 1
ATOM 1268 N N . ASN A 1 196 ? -12.465 27.816 -20.596 1.00 77.79 197 ASN A N 1
ATOM 1269 C CA . ASN A 1 196 ? -13.630 28.706 -20.707 1.00 78.64 197 ASN A CA 1
ATOM 1270 C C . ASN A 1 196 ? -13.431 30.041 -19.948 1.00 81.80 197 ASN A C 1
ATOM 1271 O O . ASN A 1 196 ? -14.394 30.779 -19.721 1.00 81.85 197 ASN A O 1
ATOM 1276 N N . LYS A 1 197 ? -12.162 30.347 -19.588 1.00 77.32 198 LYS A N 1
ATOM 1277 C CA . LYS A 1 197 ? -11.685 31.538 -18.872 1.00 76.43 198 LYS A CA 1
ATOM 1278 C C . LYS A 1 197 ? -12.085 31.686 -17.393 1.00 75.98 198 LYS A C 1
ATOM 1279 O O . LYS A 1 197 ? -11.694 32.671 -16.753 1.00 75.64 198 LYS A O 1
ATOM 1285 N N . THR A 1 198 ? -12.814 30.693 -16.837 1.00 68.79 199 THR A N 1
ATOM 1286 C CA . THR A 1 198 ? -13.230 30.701 -15.428 1.00 65.65 199 THR A CA 1
ATOM 1287 C C . THR A 1 198 ? -12.057 30.346 -14.507 1.00 63.60 199 THR A C 1
ATOM 1288 O O . THR A 1 198 ? -11.055 29.792 -14.970 1.00 63.11 199 THR A O 1
ATOM 1292 N N . ILE A 1 199 ? -12.172 30.684 -13.212 1.00 55.40 200 ILE A N 1
ATOM 1293 C CA . ILE A 1 199 ? -11.107 30.449 -12.240 1.00 52.12 200 ILE A CA 1
ATOM 1294 C C . ILE A 1 199 ? -11.440 29.344 -11.242 1.00 53.27 200 ILE A C 1
ATOM 1295 O O . ILE A 1 199 ? -12.385 29.467 -10.465 1.00 53.05 200 ILE A O 1
ATOM 1300 N N . THR A 1 200 ? -10.635 28.277 -11.250 1.00 47.32 201 THR A N 1
ATOM 1301 C CA . THR A 1 200 ? -10.779 27.178 -10.302 1.00 44.93 201 THR A CA 1
ATOM 1302 C C . THR A 1 200 ? -9.911 27.492 -9.102 1.00 44.69 201 THR A C 1
ATOM 1303 O O . THR A 1 200 ? -8.806 28.000 -9.263 1.00 44.73 201 THR A O 1
ATOM 1307 N N . CYS A 1 201 ? -10.387 27.147 -7.913 1.00 38.94 202 CYS A N 1
ATOM 1308 C CA . CYS A 1 201 ? -9.583 27.157 -6.708 1.00 37.90 202 CYS A CA 1
ATOM 1309 C C . CYS A 1 201 ? -9.289 25.648 -6.527 1.00 43.98 202 CYS A C 1
ATOM 1310 O O . CYS A 1 201 ? -10.209 24.880 -6.227 1.00 43.37 202 CYS A O 1
ATOM 1313 N N . TYR A 1 202 ? -8.046 25.216 -6.820 1.00 43.21 203 TYR A N 1
ATOM 1314 C CA . TYR A 1 202 ? -7.643 23.805 -6.746 1.00 43.51 203 TYR A CA 1
ATOM 1315 C C . TYR A 1 202 ? -7.728 23.215 -5.340 1.00 48.48 203 TYR A C 1
ATOM 1316 O O . TYR A 1 202 ? -7.022 23.674 -4.430 1.00 47.61 203 TYR A O 1
ATOM 1325 N N . ASP A 1 203 ? -8.561 22.166 -5.186 1.00 46.73 204 ASP A N 1
ATOM 1326 C CA . ASP A 1 203 ? -8.703 21.403 -3.940 1.00 46.31 204 ASP A CA 1
ATOM 1327 C C . ASP A 1 203 ? -7.433 20.562 -3.719 1.00 48.85 204 ASP A C 1
ATOM 1328 O O . ASP A 1 203 ? -7.057 20.323 -2.577 1.00 49.02 204 ASP A O 1
ATOM 1333 N N . THR A 1 204 ? -6.781 20.114 -4.804 1.00 43.85 205 THR A N 1
ATOM 1334 C CA . THR A 1 204 ? -5.521 19.374 -4.703 1.00 42.42 205 THR A CA 1
ATOM 1335 C C . THR A 1 204 ? -4.411 20.319 -5.152 1.00 46.14 205 THR A C 1
ATOM 1336 O O . THR A 1 204 ? -4.000 21.164 -4.354 1.00 45.41 205 THR A O 1
ATOM 1340 N N . THR A 1 205 ? -3.996 20.250 -6.437 1.00 42.92 206 THR A N 1
ATOM 1341 C CA . THR A 1 205 ? -2.950 21.100 -7.036 1.00 42.93 206 THR A CA 1
ATOM 1342 C C . THR A 1 205 ? -2.997 20.984 -8.570 1.00 48.65 206 THR A C 1
ATOM 1343 O O . THR A 1 205 ? -3.882 20.311 -9.102 1.00 48.20 206 THR A O 1
ATOM 1347 N N . SER A 1 206 ? -2.029 21.615 -9.273 1.00 47.07 207 SER A N 1
ATOM 1348 C CA . SER A 1 206 ? -1.870 21.527 -10.731 1.00 48.05 207 SER A CA 1
ATOM 1349 C C . SER A 1 206 ? -1.285 20.138 -11.064 1.00 51.82 207 SER A C 1
ATOM 1350 O O . SER A 1 206 ? -0.705 19.506 -10.177 1.00 50.64 207 SER A O 1
ATOM 1353 N N . ASP A 1 207 ? -1.411 19.678 -12.333 1.00 48.78 208 ASP A N 1
ATOM 1354 C CA . ASP A 1 207 ? -0.914 18.370 -12.796 1.00 48.49 208 ASP A CA 1
ATOM 1355 C C . ASP A 1 207 ? 0.593 18.165 -12.617 1.00 51.00 208 ASP A C 1
ATOM 1356 O O . ASP A 1 207 ? 1.037 17.037 -12.389 1.00 49.72 208 ASP A O 1
ATOM 1361 N N . GLU A 1 208 ? 1.367 19.259 -12.708 1.00 47.23 209 GLU A N 1
ATOM 1362 C CA . GLU A 1 208 ? 2.819 19.295 -12.546 1.00 46.87 209 GLU A CA 1
ATOM 1363 C C . GLU A 1 208 ? 3.254 18.851 -11.137 1.00 47.87 209 GLU A C 1
ATOM 1364 O O . GLU A 1 208 ? 4.269 18.172 -11.010 1.00 49.01 209 GLU A O 1
ATOM 1370 N N . TYR A 1 209 ? 2.498 19.234 -10.093 1.00 41.69 210 TYR A N 1
ATOM 1371 C CA . TYR A 1 209 ? 2.833 18.915 -8.702 1.00 39.94 210 TYR A CA 1
ATOM 1372 C C . TYR A 1 209 ? 1.949 17.836 -8.058 1.00 40.03 210 TYR A C 1
ATOM 1373 O O . TYR A 1 209 ? 2.107 17.548 -6.868 1.00 38.30 210 TYR A O 1
ATOM 1382 N N . LEU A 1 210 ? 1.046 17.226 -8.844 1.00 35.43 211 LEU A N 1
ATOM 1383 C CA . LEU A 1 210 ? 0.078 16.234 -8.375 1.00 33.64 211 LEU A CA 1
ATOM 1384 C C . LEU A 1 210 ? 0.675 14.986 -7.708 1.00 35.11 211 LEU A C 1
ATOM 1385 O O . LEU A 1 210 ? 0.218 14.600 -6.631 1.00 33.28 211 LEU A O 1
ATOM 1390 N N . ARG A 1 211 ? 1.702 14.387 -8.322 1.00 31.98 212 ARG A N 1
ATOM 1391 C CA . ARG A 1 211 ? 2.367 13.200 -7.785 1.00 31.36 212 ARG A CA 1
ATOM 1392 C C . ARG A 1 211 ? 3.049 13.523 -6.451 1.00 34.88 212 ARG A C 1
ATOM 1393 O O . ARG A 1 211 ? 2.916 12.756 -5.493 1.00 33.25 212 ARG A O 1
ATOM 1401 N N . SER A 1 212 ? 3.694 14.707 -6.377 1.00 32.05 213 SER A N 1
ATOM 1402 C CA . SER A 1 212 ? 4.357 15.224 -5.178 1.00 30.95 213 SER A CA 1
ATOM 1403 C C . SER A 1 212 ? 3.303 15.420 -4.075 1.00 32.93 213 SER A C 1
ATOM 1404 O O . SER A 1 212 ? 3.516 15.010 -2.931 1.00 30.90 213 SER A O 1
ATOM 1407 N N . TYR A 1 213 ? 2.136 15.973 -4.450 1.00 29.63 214 TYR A N 1
ATOM 1408 C CA . TYR A 1 213 ? 1.019 16.190 -3.539 1.00 28.63 214 TYR A CA 1
ATOM 1409 C C . TYR A 1 213 ? 0.491 14.870 -2.944 1.00 31.46 214 TYR A C 1
ATOM 1410 O O . TYR A 1 213 ? 0.195 14.818 -1.750 1.00 29.85 214 TYR A O 1
ATOM 1419 N N . PHE A 1 214 ? 0.379 13.819 -3.767 1.00 28.88 215 PHE A N 1
ATOM 1420 C CA . PHE A 1 214 ? -0.061 12.490 -3.309 1.00 28.95 215 PHE A CA 1
ATOM 1421 C C . PHE A 1 214 ? 0.901 11.946 -2.260 1.00 32.12 215 PHE A C 1
ATOM 1422 O O . PHE A 1 214 ? 0.447 11.403 -1.251 1.00 32.24 215 PHE A O 1
ATOM 1430 N N . ILE A 1 215 ? 2.218 12.078 -2.514 1.00 28.16 216 ILE A N 1
ATOM 1431 C CA . ILE A 1 215 ? 3.288 11.624 -1.612 1.00 28.50 216 ILE A CA 1
ATOM 1432 C C . ILE A 1 215 ? 3.192 12.366 -0.283 1.00 31.40 216 ILE A C 1
ATOM 1433 O O . ILE A 1 215 ? 3.133 11.739 0.776 1.00 32.66 216 ILE A O 1
ATOM 1438 N N . TYR A 1 216 ? 3.091 13.690 -0.356 1.00 26.64 217 TYR A N 1
ATOM 1439 C CA . TYR A 1 216 ? 2.937 14.550 0.801 1.00 25.20 217 TYR A CA 1
ATOM 1440 C C . TYR A 1 216 ? 1.668 14.181 1.585 1.00 29.00 217 TYR A C 1
ATOM 1441 O O . TYR A 1 216 ? 1.733 14.060 2.805 1.00 28.09 217 TYR A O 1
ATOM 1450 N N . SER A 1 217 ? 0.527 13.993 0.886 1.00 26.64 218 SER A N 1
ATOM 1451 C CA . SER A 1 217 ? -0.742 13.614 1.520 1.00 27.14 218 SER A CA 1
ATOM 1452 C C . SER A 1 217 ? -0.669 12.274 2.238 1.00 30.88 218 SER A C 1
ATOM 1453 O O . SER A 1 217 ? -1.283 12.130 3.292 1.00 29.34 218 SER A O 1
ATOM 1456 N N . MET A 1 218 ? 0.105 11.315 1.695 1.00 29.45 219 MET A N 1
ATOM 1457 C CA . MET A 1 218 ? 0.307 10.005 2.320 1.00 30.05 219 MET A CA 1
ATOM 1458 C C . MET A 1 218 ? 1.058 10.156 3.637 1.00 30.49 219 MET A C 1
ATOM 1459 O O . MET A 1 218 ? 0.722 9.460 4.590 1.00 27.52 219 MET A O 1
ATOM 1464 N N . CYS A 1 219 ? 2.064 11.083 3.688 1.00 26.52 220 CYS A N 1
ATOM 1465 C CA . CYS A 1 219 ? 2.878 11.346 4.872 1.00 26.78 220 CYS A CA 1
ATOM 1466 C C . CYS A 1 219 ? 2.029 11.905 6.008 1.00 30.56 220 CYS A C 1
ATOM 1467 O O . CYS A 1 219 ? 2.106 11.390 7.120 1.00 30.48 220 CYS A O 1
ATOM 1470 N N . THR A 1 220 ? 1.169 12.897 5.711 1.00 27.41 221 THR A N 1
ATOM 1471 C CA . THR A 1 220 ? 0.249 13.481 6.685 1.00 27.99 221 THR A CA 1
ATOM 1472 C C . THR A 1 220 ? -0.891 12.521 7.092 1.00 31.89 221 THR A C 1
ATOM 1473 O O . THR A 1 220 ? -1.295 12.530 8.257 1.00 31.70 221 THR A O 1
ATOM 1477 N N . THR A 1 221 ? -1.385 11.692 6.149 1.00 27.56 222 THR A N 1
ATOM 1478 C CA . THR A 1 221 ? -2.421 10.672 6.403 1.00 27.22 222 THR A CA 1
ATOM 1479 C C . THR A 1 221 ? -1.905 9.665 7.436 1.00 32.06 222 THR A C 1
ATOM 1480 O O . THR A 1 221 ? -2.617 9.354 8.379 1.00 32.68 222 THR A O 1
ATOM 1484 N N . VAL A 1 222 ? -0.672 9.185 7.263 1.00 29.08 223 VAL A N 1
ATOM 1485 C CA . VAL A 1 222 ? -0.053 8.217 8.165 1.00 29.32 223 VAL A CA 1
ATOM 1486 C C . VAL A 1 222 ? 0.260 8.862 9.522 1.00 32.02 223 VAL A C 1
ATOM 1487 O O . VAL A 1 222 ? -0.163 8.344 10.564 1.00 30.56 223 VAL A O 1
ATOM 1491 N N . ALA A 1 223 ? 0.988 9.996 9.507 1.00 28.26 224 ALA A N 1
ATOM 1492 C CA . ALA A 1 223 ? 1.428 10.638 10.739 1.00 28.31 224 ALA A CA 1
ATOM 1493 C C . ALA A 1 223 ? 0.351 11.333 11.559 1.00 32.14 224 ALA A C 1
ATOM 1494 O O . ALA A 1 223 ? 0.429 11.313 12.789 1.00 31.86 224 ALA A O 1
ATOM 1496 N N . MET A 1 224 ? -0.635 11.967 10.902 1.00 29.09 225 MET A N 1
ATOM 1497 C CA . MET A 1 224 ? -1.657 12.741 11.625 1.00 29.18 225 MET A CA 1
ATOM 1498 C C . MET A 1 224 ? -3.076 12.205 11.590 1.00 32.25 225 MET A C 1
ATOM 1499 O O . MET A 1 224 ? -3.983 12.808 12.165 1.00 30.99 225 MET A O 1
ATOM 1504 N N . PHE A 1 225 ? -3.254 11.053 10.967 1.00 28.94 226 PHE A N 1
ATOM 1505 C CA . PHE A 1 225 ? -4.536 10.380 10.957 1.00 28.88 226 PHE A CA 1
ATOM 1506 C C . PHE A 1 225 ? -4.359 8.944 11.468 1.00 33.41 226 PHE A C 1
ATOM 1507 O O . PHE A 1 225 ? -4.889 8.635 12.531 1.00 33.97 226 PHE A O 1
ATOM 1515 N N . CYS A 1 226 ? -3.558 8.101 10.762 1.00 29.94 227 CYS A N 1
ATOM 1516 C CA . CYS A 1 226 ? -3.310 6.693 11.131 1.00 30.66 227 CYS A CA 1
ATOM 1517 C C . CYS A 1 226 ? -2.769 6.486 12.523 1.00 34.56 227 CYS A C 1
ATOM 1518 O O . CYS A 1 226 ? -3.368 5.715 13.281 1.00 33.63 227 CYS A O 1
ATOM 1521 N N . VAL A 1 227 ? -1.652 7.179 12.866 1.00 31.10 228 VAL A N 1
ATOM 1522 C CA . VAL A 1 227 ? -1.021 7.098 14.186 1.00 31.56 228 VAL A CA 1
ATOM 1523 C C . VAL A 1 227 ? -1.987 7.597 15.272 1.00 36.66 228 VAL A C 1
ATOM 1524 O O . VAL A 1 227 ? -2.312 6.798 16.145 1.00 37.19 228 VAL A O 1
ATOM 1528 N N . PRO A 1 228 ? -2.562 8.825 15.205 1.00 33.26 229 PRO A N 1
ATOM 1529 C CA . PRO A 1 228 ? -3.561 9.207 16.217 1.00 33.62 229 PRO A CA 1
ATOM 1530 C C . PRO A 1 228 ? -4.731 8.215 16.336 1.00 36.67 229 PRO A C 1
ATOM 1531 O O . PRO A 1 228 ? -5.176 7.964 17.450 1.00 36.60 229 PRO A O 1
ATOM 1535 N N . LEU A 1 229 ? -5.199 7.629 15.215 1.00 32.80 230 LEU A N 1
ATOM 1536 C CA . LEU A 1 229 ? -6.281 6.634 15.227 1.00 32.97 230 LEU A CA 1
ATOM 1537 C C . LEU A 1 229 ? -5.901 5.387 16.026 1.00 38.49 230 LEU A C 1
ATOM 1538 O O . LEU A 1 229 ? -6.729 4.901 16.788 1.00 39.11 230 LEU A O 1
ATOM 1543 N N . VAL A 1 230 ? -4.663 4.881 15.870 1.00 36.67 231 VAL A N 1
ATOM 1544 C CA . VAL A 1 230 ? -4.212 3.702 16.615 1.00 38.09 231 VAL A CA 1
ATOM 1545 C C . VAL A 1 230 ? -4.094 4.032 18.109 1.00 44.21 231 VAL A C 1
ATOM 1546 O O . VAL A 1 230 ? -4.485 3.221 18.951 1.00 44.88 231 VAL A O 1
ATOM 1550 N N . LEU A 1 231 ? -3.652 5.272 18.411 1.00 40.43 232 LEU A N 1
ATOM 1551 C CA . LEU A 1 231 ? -3.496 5.793 19.760 1.00 41.85 232 LEU A CA 1
ATOM 1552 C C . LEU A 1 231 ? -4.839 5.984 20.458 1.00 46.18 232 LEU A C 1
ATOM 1553 O O . LEU A 1 231 ? -4.968 5.613 21.626 1.00 47.44 232 LEU A O 1
ATOM 1558 N N . ILE A 1 232 ? -5.840 6.515 19.737 1.00 40.88 233 ILE A N 1
ATOM 1559 C CA . ILE A 1 232 ? -7.196 6.708 20.256 1.00 41.39 233 ILE A CA 1
ATOM 1560 C C . ILE A 1 232 ? -7.823 5.339 20.615 1.00 46.15 233 ILE A C 1
ATOM 1561 O O . ILE A 1 232 ? -8.326 5.177 21.730 1.00 47.42 233 ILE A O 1
ATOM 1566 N N . LEU A 1 233 ? -7.722 4.355 19.694 1.00 42.17 234 LEU A N 1
ATOM 1567 C CA . LEU A 1 233 ? -8.235 2.982 19.852 1.00 42.99 234 LEU A CA 1
ATOM 1568 C C . LEU A 1 233 ? -7.654 2.259 21.062 1.00 47.40 234 LEU A C 1
ATOM 1569 O O . LEU A 1 233 ? -8.386 1.550 21.755 1.00 48.38 234 LEU A O 1
ATOM 1574 N N . GLY A 1 234 ? -6.349 2.431 21.279 1.00 43.30 235 GLY A N 1
ATOM 1575 C CA . GLY A 1 234 ? -5.623 1.869 22.408 1.00 44.62 235 GLY A CA 1
ATOM 1576 C C . GLY A 1 234 ? -6.145 2.442 23.708 1.00 50.10 235 GLY A C 1
ATOM 1577 O O . GLY A 1 234 ? -6.496 1.683 24.613 1.00 50.92 235 GLY A O 1
ATOM 1578 N N . CYS A 1 235 ? -6.258 3.798 23.776 1.00 46.75 236 CYS A N 1
ATOM 1579 C CA . CYS A 1 235 ? -6.804 4.548 24.915 1.00 48.07 236 CYS A CA 1
ATOM 1580 C C . CYS A 1 235 ? -8.222 4.072 25.229 1.00 50.97 236 CYS A C 1
ATOM 1581 O O . CYS A 1 235 ? -8.510 3.769 26.383 1.00 51.81 236 CYS A O 1
ATOM 1584 N N . TYR A 1 236 ? -9.085 3.959 24.195 1.00 46.05 237 TYR A N 1
ATOM 1585 C CA . TYR A 1 236 ? -10.477 3.526 24.343 1.00 46.47 237 TYR A CA 1
ATOM 1586 C C . TYR A 1 236 ? -10.607 2.079 24.792 1.00 53.54 237 TYR A C 1
ATOM 1587 O O . TYR A 1 236 ? -11.482 1.773 25.600 1.00 54.85 237 TYR A O 1
ATOM 1596 N N . GLY A 1 237 ? -9.719 1.218 24.302 1.00 50.34 238 GLY A N 1
ATOM 1597 C CA . GLY A 1 237 ? -9.683 -0.184 24.694 1.00 51.24 238 GLY A CA 1
ATOM 1598 C C . GLY A 1 237 ? -9.324 -0.315 26.161 1.00 57.20 238 GLY A C 1
ATOM 1599 O O . GLY A 1 237 ? -9.952 -1.087 26.888 1.00 57.78 238 GLY A O 1
ATOM 1600 N N . LEU A 1 238 ? -8.339 0.489 26.606 1.00 54.31 239 LEU A N 1
ATOM 1601 C CA . LEU A 1 238 ? -7.871 0.535 27.987 1.00 56.66 239 LEU A CA 1
ATOM 1602 C C . LEU A 1 238 ? -8.898 1.217 28.907 1.00 62.86 239 LEU A C 1
ATOM 1603 O O . LEU A 1 238 ? -9.034 0.804 30.060 1.00 64.45 239 LEU A O 1
ATOM 1608 N N . ILE A 1 239 ? -9.648 2.223 28.386 1.00 58.86 240 ILE A N 1
ATOM 1609 C CA . ILE A 1 239 ? -10.706 2.922 29.129 1.00 59.89 240 ILE A CA 1
ATOM 1610 C C . ILE A 1 239 ? -11.844 1.934 29.400 1.00 65.69 240 ILE A C 1
ATOM 1611 O O . ILE A 1 239 ? -12.254 1.790 30.552 1.00 67.91 240 ILE A O 1
ATOM 1616 N N . VAL A 1 240 ? -12.313 1.229 28.347 1.00 61.04 241 VAL A N 1
ATOM 1617 C CA . VAL A 1 240 ? -13.382 0.228 28.435 1.00 61.89 241 VAL A CA 1
ATOM 1618 C C . VAL A 1 240 ? -12.957 -0.961 29.327 1.00 67.82 241 VAL A C 1
ATOM 1619 O O . VAL A 1 240 ? -13.748 -1.373 30.171 1.00 68.96 241 VAL A O 1
ATOM 1623 N N . ARG A 1 241 ? -11.690 -1.432 29.209 1.00 64.89 242 ARG A N 1
ATOM 1624 C CA . ARG A 1 241 ? -11.133 -2.524 30.027 1.00 67.06 242 ARG A CA 1
ATOM 1625 C C . ARG A 1 241 ? -11.133 -2.168 31.523 1.00 74.35 242 ARG A C 1
ATOM 1626 O O . ARG A 1 241 ? -11.524 -3.006 32.337 1.00 75.82 242 ARG A O 1
ATOM 1634 N N . ALA A 1 242 ? -10.701 -0.933 31.878 1.00 71.49 243 ALA A N 1
ATOM 1635 C CA . ALA A 1 242 ? -10.659 -0.460 33.268 1.00 73.99 243 ALA A CA 1
ATOM 1636 C C . ALA A 1 242 ? -12.058 -0.289 33.866 1.00 81.13 243 ALA A C 1
ATOM 1637 O O . ALA A 1 242 ? -12.249 -0.580 35.051 1.00 83.67 243 ALA A O 1
ATOM 1639 N N . LEU A 1 243 ? -13.032 0.164 33.048 1.00 77.02 244 LEU A N 1
ATOM 1640 C CA . LEU A 1 243 ? -14.410 0.376 33.493 1.00 79.04 244 LEU A CA 1
ATOM 1641 C C . LEU A 1 243 ? -15.190 -0.924 33.682 1.00 86.25 244 LEU A C 1
ATOM 1642 O O . LEU A 1 243 ? -15.847 -1.080 34.716 1.00 88.60 244 LEU A O 1
ATOM 1647 N N . ILE A 1 244 ? -15.110 -1.858 32.704 1.00 82.43 245 ILE A N 1
ATOM 1648 C CA . ILE A 1 244 ? -15.811 -3.154 32.754 1.00 84.21 245 ILE A CA 1
ATOM 1649 C C . ILE A 1 244 ? -15.331 -4.081 33.884 1.00 92.33 245 ILE A C 1
ATOM 1650 O O . ILE A 1 244 ? -16.119 -4.888 34.383 1.00 93.87 245 ILE A O 1
ATOM 1655 N N . TYR A 1 245 ? -14.053 -3.945 34.294 1.00 90.41 246 TYR A N 1
ATOM 1656 C CA . TYR A 1 245 ? -13.444 -4.736 35.365 1.00 93.49 246 TYR A CA 1
ATOM 1657 C C . TYR A 1 245 ? -13.796 -4.253 36.784 1.00 103.02 246 TYR A C 1
ATOM 1658 O O . TYR A 1 245 ? -13.480 -4.949 37.754 1.00 104.64 246 TYR A O 1
ATOM 1667 N N . LYS A 1 246 ? -14.471 -3.086 36.907 1.00 102.07 247 LYS A N 1
ATOM 1668 C CA . LYS A 1 246 ? -14.885 -2.553 38.207 1.00 106.08 247 LYS A CA 1
ATOM 1669 C C . LYS A 1 246 ? -16.405 -2.564 38.433 1.00 115.27 247 LYS A C 1
ATOM 1670 O O . LYS A 1 246 ? -17.173 -2.259 37.515 1.00 112.82 247 LYS A O 1
ATOM 1676 N N . MET A 1 247 ? -16.826 -2.938 39.658 1.00 78.95 1001 MET A N 1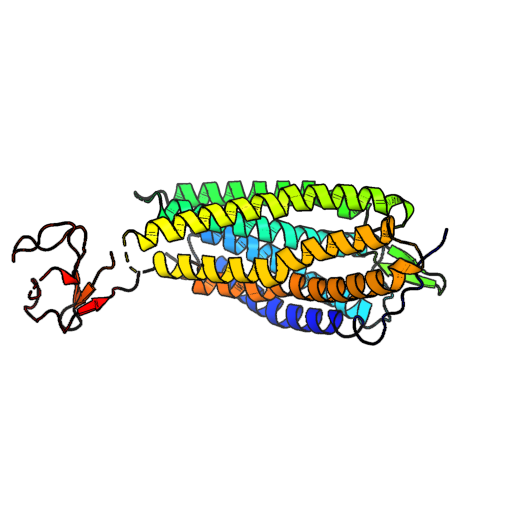
ATOM 1677 C CA . MET A 1 247 ? -18.232 -3.017 40.075 1.00 80.13 1001 MET A CA 1
ATOM 1678 C C . MET A 1 247 ? -18.841 -1.626 40.297 1.00 85.53 1001 MET A C 1
ATOM 1679 O O . MET A 1 247 ? -18.116 -0.680 40.612 1.00 84.92 1001 MET A O 1
ATOM 1684 N N . LYS A 1 248 ? -20.173 -1.510 40.128 1.00 83.61 1002 LYS A N 1
ATOM 1685 C CA . LYS A 1 248 ? -20.910 -0.251 40.269 1.00 84.25 1002 LYS A CA 1
ATOM 1686 C C . LYS A 1 248 ? -21.455 -0.018 41.686 1.00 89.40 1002 LYS A C 1
ATOM 1687 O O . LYS A 1 248 ? -21.879 -0.964 42.356 1.00 89.21 1002 LYS A O 1
ATOM 1693 N N . LYS A 1 249 ? -21.445 1.258 42.124 1.00 86.39 1003 LYS A N 1
ATOM 1694 C CA . LYS A 1 249 ? -21.942 1.708 43.427 1.00 86.30 1003 LYS A CA 1
ATOM 1695 C C . LYS A 1 249 ? -23.474 1.777 43.414 1.00 91.16 1003 LYS A C 1
ATOM 1696 O O . LYS A 1 249 ? -24.075 1.988 42.357 1.00 90.53 1003 LYS A O 1
ATOM 1702 N N . TYR A 1 250 ? -24.098 1.620 44.594 1.00 88.67 1004 TYR A N 1
ATOM 1703 C CA . TYR A 1 250 ? -25.551 1.658 44.763 1.00 88.84 1004 TYR A CA 1
ATOM 1704 C C . TYR A 1 250 ? -25.966 2.695 45.809 1.00 92.73 1004 TYR A C 1
ATOM 1705 O O . TYR A 1 250 ? -25.334 2.792 46.860 1.00 92.19 1004 TYR A O 1
ATOM 1714 N N . THR A 1 251 ? -27.017 3.477 45.513 1.00 89.68 1005 THR A N 1
ATOM 1715 C CA . THR A 1 251 ? -27.535 4.513 46.410 1.00 89.95 1005 THR A CA 1
ATOM 1716 C C . THR A 1 251 ? -28.958 4.230 46.892 1.00 94.36 1005 THR A C 1
ATOM 1717 O O . THR A 1 251 ? -29.761 3.670 46.143 1.00 93.76 1005 THR A O 1
ATOM 1721 N N . CYS A 1 252 ? -29.263 4.627 48.144 1.00 91.54 1006 CYS A N 1
ATOM 1722 C CA . CYS A 1 252 ? -30.581 4.439 48.751 1.00 91.52 1006 CYS A CA 1
ATOM 1723 C C . CYS A 1 252 ? -31.542 5.567 48.361 1.00 96.04 1006 CYS A C 1
ATOM 1724 O O . CYS A 1 252 ? -31.195 6.745 48.468 1.00 95.24 1006 CYS A O 1
ATOM 1727 N N . THR A 1 253 ? -32.749 5.195 47.904 1.00 93.69 1007 THR A N 1
ATOM 1728 C CA . THR A 1 253 ? -33.798 6.131 47.489 1.00 94.22 1007 THR A CA 1
ATOM 1729 C C . THR A 1 253 ? -34.531 6.736 48.694 1.00 99.83 1007 THR A C 1
ATOM 1730 O O . THR A 1 253 ? -35.138 7.803 48.570 1.00 99.73 1007 THR A O 1
ATOM 1734 N N . VAL A 1 254 ? -34.471 6.052 49.854 1.00 97.32 1008 VAL A N 1
ATOM 1735 C CA . VAL A 1 254 ? -35.108 6.463 51.110 1.00 97.54 1008 VAL A CA 1
ATOM 1736 C C . VAL A 1 254 ? -34.241 7.491 51.867 1.00 102.13 1008 VAL A C 1
ATOM 1737 O O . VAL A 1 254 ? -34.755 8.541 52.259 1.00 101.69 1008 VAL A O 1
ATOM 1741 N N . CYS A 1 255 ? -32.939 7.189 52.069 1.00 99.17 1009 CYS A N 1
ATOM 1742 C CA . CYS A 1 255 ? -32.027 8.054 52.818 1.00 99.37 1009 CYS A CA 1
ATOM 1743 C C . CYS A 1 255 ? -30.990 8.821 51.993 1.00 105.39 1009 CYS A C 1
ATOM 1744 O O . CYS A 1 255 ? -30.873 10.038 52.146 1.00 105.13 1009 CYS A O 1
ATOM 1747 N N . GLY A 1 256 ? -30.236 8.103 51.162 1.00 103.43 1010 GLY A N 1
ATOM 1748 C CA . GLY A 1 256 ? -29.182 8.671 50.328 1.00 103.81 1010 GLY A CA 1
ATOM 1749 C C . GLY A 1 256 ? -27.802 8.085 50.564 1.00 108.83 1010 GLY A C 1
ATOM 1750 O O . GLY A 1 256 ? -26.808 8.674 50.131 1.00 108.42 1010 GLY A O 1
ATOM 1751 N N . TYR A 1 257 ? -27.724 6.923 51.249 1.00 106.44 1011 TYR A N 1
ATOM 1752 C CA . TYR A 1 257 ? -26.459 6.238 51.531 1.00 106.92 1011 TYR A CA 1
ATOM 1753 C C . TYR A 1 257 ? -25.910 5.579 50.265 1.00 113.05 1011 TYR A C 1
ATOM 1754 O O . TYR A 1 257 ? -26.636 4.854 49.582 1.00 112.42 1011 TYR A O 1
ATOM 1763 N N . ILE A 1 258 ? -24.626 5.823 49.972 1.00 111.69 1012 ILE A N 1
ATOM 1764 C CA . ILE A 1 258 ? -23.944 5.258 48.811 1.00 112.65 1012 ILE A CA 1
ATOM 1765 C C . ILE A 1 258 ? -23.077 4.075 49.253 1.00 119.12 1012 ILE A C 1
ATOM 1766 O O . ILE A 1 258 ? -22.126 4.254 50.020 1.00 118.58 1012 ILE A O 1
ATOM 1771 N N . TYR A 1 259 ? -23.429 2.865 48.781 1.00 117.89 1013 TYR A N 1
ATOM 1772 C CA . TYR A 1 259 ? -22.704 1.633 49.076 1.00 118.73 1013 TYR A CA 1
ATOM 1773 C C . TYR A 1 259 ? -21.587 1.443 48.049 1.00 125.32 1013 TYR A C 1
ATOM 1774 O O . TYR A 1 259 ? -21.863 1.277 46.858 1.00 124.91 1013 TYR A O 1
ATOM 1783 N N . ASN A 1 260 ? -20.330 1.481 48.513 1.00 124.09 1014 ASN A N 1
ATOM 1784 C CA . ASN A 1 260 ? -19.156 1.290 47.665 1.00 125.03 1014 ASN A CA 1
ATOM 1785 C C . ASN A 1 260 ? -18.817 -0.211 47.632 1.00 131.74 1014 ASN A C 1
ATOM 1786 O O . ASN A 1 260 ? -18.724 -0.820 48.703 1.00 131.33 1014 ASN A O 1
ATOM 1791 N N . PRO A 1 261 ? -18.667 -0.842 46.438 1.00 130.54 1015 PRO A N 1
ATOM 1792 C CA . PRO A 1 261 ? -18.357 -2.285 46.405 1.00 131.24 1015 PRO A CA 1
ATOM 1793 C C . PRO A 1 261 ? -16.983 -2.638 46.976 1.00 137.75 1015 PRO A C 1
ATOM 1794 O O . PRO A 1 261 ? -16.832 -3.710 47.562 1.00 137.32 1015 PRO A O 1
ATOM 1798 N N . GLU A 1 262 ? -15.995 -1.732 46.823 1.00 136.29 1016 GLU A N 1
ATOM 1799 C CA . GLU A 1 262 ? -14.630 -1.912 47.325 1.00 137.03 1016 GLU A CA 1
ATOM 1800 C C . GLU A 1 262 ? -14.542 -1.728 48.844 1.00 143.00 1016 GLU A C 1
ATOM 1801 O O . GLU A 1 262 ? -13.831 -2.488 49.503 1.00 142.52 1016 GLU A O 1
ATOM 1807 N N . ASP A 1 263 ? -15.264 -0.729 49.395 1.00 141.25 1017 ASP A N 1
ATOM 1808 C CA . ASP A 1 263 ? -15.296 -0.436 50.832 1.00 141.87 1017 ASP A CA 1
ATOM 1809 C C . ASP A 1 263 ? -16.157 -1.443 51.605 1.00 147.68 1017 ASP A C 1
ATOM 1810 O O . ASP A 1 263 ? -15.778 -1.855 52.702 1.00 147.22 1017 ASP A O 1
ATOM 1815 N N . GLY A 1 264 ? -17.303 -1.810 51.029 1.00 145.89 1018 GLY A N 1
ATOM 1816 C CA . GLY A 1 264 ? -18.251 -2.755 51.609 1.00 146.49 1018 GLY A CA 1
ATOM 1817 C C . GLY A 1 264 ? -18.961 -2.244 52.846 1.00 152.35 1018 GLY A C 1
ATOM 1818 O O . GLY A 1 264 ? -19.078 -1.030 53.044 1.00 151.96 1018 GLY A O 1
ATOM 1819 N N . ASP A 1 265 ? -19.447 -3.179 53.684 1.00 150.40 1019 ASP A N 1
ATOM 1820 C CA . ASP A 1 265 ? -20.147 -2.886 54.936 1.00 150.92 1019 ASP A CA 1
ATOM 1821 C C . ASP A 1 265 ? -19.815 -3.970 55.988 1.00 156.50 1019 ASP A C 1
ATOM 1822 O O . ASP A 1 265 ? -20.581 -4.926 56.148 1.00 156.06 1019 ASP A O 1
ATOM 1827 N N . PRO A 1 266 ? -18.655 -3.864 56.688 1.00 154.47 1020 PRO A N 1
ATOM 1828 C CA . PRO A 1 266 ? -18.280 -4.911 57.659 1.00 154.74 1020 PRO A CA 1
ATOM 1829 C C . PRO A 1 266 ? -19.106 -4.958 58.946 1.00 159.64 1020 PRO A C 1
ATOM 1830 O O . PRO A 1 266 ? -19.101 -5.988 59.622 1.00 159.16 1020 PRO A O 1
ATOM 1834 N N . ASP A 1 267 ? -19.806 -3.856 59.283 1.00 157.08 1021 ASP A N 1
ATOM 1835 C CA . ASP A 1 267 ? -20.639 -3.733 60.484 1.00 157.36 1021 ASP A CA 1
ATOM 1836 C C . ASP A 1 267 ? -21.832 -4.694 60.506 1.00 162.41 1021 ASP A C 1
ATOM 1837 O O . ASP A 1 267 ? -22.213 -5.156 61.582 1.00 161.99 1021 ASP A O 1
ATOM 1842 N N . ASN A 1 268 ? -22.416 -4.990 59.327 1.00 159.91 1022 ASN A N 1
ATOM 1843 C CA . ASN A 1 268 ? -23.567 -5.887 59.184 1.00 160.17 1022 ASN A CA 1
ATOM 1844 C C . ASN A 1 268 ? -23.194 -7.322 58.783 1.00 165.11 1022 ASN A C 1
ATOM 1845 O O . ASN A 1 268 ? -23.917 -8.256 59.135 1.00 164.69 1022 ASN A O 1
ATOM 1850 N N . GLY A 1 269 ? -22.087 -7.477 58.056 1.00 162.50 1023 GLY A N 1
ATOM 1851 C CA . GLY A 1 269 ? -21.592 -8.776 57.611 1.00 162.72 1023 GLY A CA 1
ATOM 1852 C C . GLY A 1 269 ? -21.281 -8.874 56.129 1.00 167.48 1023 GLY A C 1
ATOM 1853 O O . GLY A 1 269 ? -21.578 -9.896 55.504 1.00 166.98 1023 GLY A O 1
ATOM 1854 N N . VAL A 1 270 ? -20.682 -7.808 55.556 1.00 164.77 1024 VAL A N 1
ATOM 1855 C CA . VAL A 1 270 ? -20.295 -7.739 54.140 1.00 164.91 1024 VAL A CA 1
ATOM 1856 C C . VAL A 1 270 ? -18.790 -7.439 54.062 1.00 169.64 1024 VAL A C 1
ATOM 1857 O O . VAL A 1 270 ? -18.346 -6.390 54.535 1.00 169.17 1024 VAL A O 1
ATOM 1861 N N . ASN A 1 271 ? -18.012 -8.370 53.483 1.00 166.94 1025 ASN A N 1
ATOM 1862 C CA . ASN A 1 271 ? -16.559 -8.238 53.339 1.00 167.11 1025 A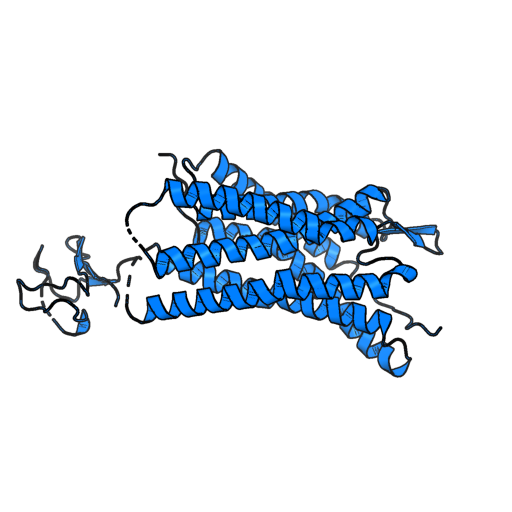SN A CA 1
ATOM 1863 C C . ASN A 1 271 ? -16.176 -7.192 52.274 1.00 171.89 1025 ASN A C 1
ATOM 1864 O O . ASN A 1 271 ? -16.821 -7.149 51.224 1.00 171.43 1025 ASN A O 1
ATOM 1869 N N . PRO A 1 272 ? -15.139 -6.344 52.517 1.00 169.17 1026 PRO A N 1
ATOM 1870 C CA . PRO A 1 272 ? -14.762 -5.329 51.515 1.00 169.21 1026 PRO A CA 1
ATOM 1871 C C . PRO A 1 272 ? -14.204 -5.927 50.223 1.00 173.60 1026 PRO A C 1
ATOM 1872 O O . PRO A 1 272 ? -13.281 -6.744 50.260 1.00 173.10 1026 PRO A O 1
ATOM 1876 N N . GLY A 1 273 ? -14.794 -5.524 49.099 1.00 170.62 1027 GLY A N 1
ATOM 1877 C CA . GLY A 1 273 ? -14.421 -5.992 47.768 1.00 170.65 1027 GLY A CA 1
ATOM 1878 C C . GLY A 1 273 ? -15.519 -6.757 47.052 1.00 174.87 1027 GLY A C 1
ATOM 1879 O O . GLY A 1 273 ? -15.485 -6.878 45.824 1.00 174.37 1027 GLY A O 1
ATOM 1880 N N . THR A 1 274 ? -16.501 -7.280 47.817 1.00 171.75 1028 THR A N 1
ATOM 1881 C CA . THR A 1 274 ? -17.633 -8.064 47.303 1.00 171.64 1028 THR A CA 1
ATOM 1882 C C . THR A 1 274 ? -18.683 -7.213 46.579 1.00 175.44 1028 THR A C 1
ATOM 1883 O O . THR A 1 274 ? -18.872 -6.040 46.910 1.00 174.89 1028 THR A O 1
ATOM 1887 N N . ASP A 1 275 ? -19.374 -7.828 45.599 1.00 172.03 1029 ASP A N 1
ATOM 1888 C CA . ASP A 1 275 ? -20.433 -7.217 44.790 1.00 171.84 1029 ASP A CA 1
ATOM 1889 C C . ASP A 1 275 ? -21.713 -7.009 45.614 1.00 175.65 1029 ASP A C 1
ATOM 1890 O O . ASP A 1 275 ? -21.879 -7.640 46.661 1.00 175.28 1029 ASP A O 1
ATOM 1895 N N . PHE A 1 276 ? -22.611 -6.122 45.136 1.00 172.08 1030 PHE A N 1
ATOM 1896 C CA . PHE A 1 276 ? -23.896 -5.810 45.767 1.00 171.83 1030 PHE A CA 1
ATOM 1897 C C . PHE A 1 276 ? -24.841 -7.022 45.767 1.00 175.78 1030 PHE A C 1
ATOM 1898 O O . PHE A 1 276 ? -25.602 -7.193 46.719 1.00 175.42 1030 PHE A O 1
ATOM 1906 N N . LYS A 1 277 ? -24.780 -7.859 44.710 1.00 172.26 1031 LYS A N 1
ATOM 1907 C CA . LYS A 1 277 ? -25.614 -9.058 44.553 1.00 171.98 1031 LYS A CA 1
ATOM 1908 C C . LYS A 1 277 ? -25.229 -10.198 45.513 1.00 175.70 1031 LYS A C 1
ATOM 1909 O O . LYS A 1 277 ? -26.053 -11.081 45.762 1.00 175.22 1031 LYS A O 1
ATOM 1915 N N . ASP A 1 278 ? -23.987 -10.175 46.048 1.00 172.25 1032 ASP A N 1
ATOM 1916 C CA . ASP A 1 278 ? -23.452 -11.183 46.974 1.00 172.06 1032 ASP A CA 1
ATOM 1917 C C . ASP A 1 278 ? -24.146 -11.196 48.347 1.00 175.75 1032 ASP A C 1
ATOM 1918 O O . ASP A 1 278 ? -24.112 -12.222 49.031 1.00 175.26 1032 ASP A O 1
ATOM 1923 N N . ILE A 1 279 ? -24.761 -10.064 48.749 1.00 172.16 1033 ILE A N 1
ATOM 1924 C CA . ILE A 1 279 ? -25.458 -9.911 50.031 1.00 199.91 1033 ILE A CA 1
ATOM 1925 C C . ILE A 1 279 ? -26.786 -10.674 50.004 1.00 222.20 1033 ILE A C 1
ATOM 1926 O O . ILE A 1 279 ? -27.075 -11.440 50.920 1.00 180.90 1033 ILE A O 1
ATOM 1931 N N . VAL A 1 284 ? -29.736 -5.141 54.416 1.00 105.76 1038 VAL A N 1
ATOM 1932 C CA . VAL A 1 284 ? -30.289 -3.931 55.029 1.00 105.65 1038 VAL A CA 1
ATOM 1933 C C . VAL A 1 284 ? -29.301 -2.757 55.040 1.00 108.82 1038 VAL A C 1
ATOM 1934 O O . VAL A 1 284 ? -28.103 -2.961 55.254 1.00 108.23 1038 VAL A O 1
ATOM 1938 N N . CYS A 1 285 ? -29.817 -1.531 54.820 1.00 105.05 1039 CYS A N 1
ATOM 1939 C CA . CYS A 1 285 ? -29.037 -0.291 54.793 1.00 104.81 1039 CYS A CA 1
ATOM 1940 C C . CYS A 1 285 ? -28.482 0.055 56.189 1.00 109.56 1039 CYS A C 1
ATOM 1941 O O . CYS A 1 285 ? -29.255 0.078 57.149 1.00 109.17 1039 CYS A O 1
ATOM 1944 N N . PRO A 1 286 ? -27.158 0.333 56.328 1.00 106.73 1040 PRO A N 1
ATOM 1945 C CA . PRO A 1 286 ? -26.613 0.666 57.660 1.00 106.79 1040 PRO A CA 1
ATOM 1946 C C . PRO A 1 286 ? -27.087 2.009 58.222 1.00 111.36 1040 PRO A C 1
ATOM 1947 O O . PRO A 1 286 ? -27.104 2.181 59.441 1.00 110.91 1040 PRO A O 1
ATOM 1951 N N . LEU A 1 287 ? -27.471 2.950 57.339 1.00 108.63 1041 LEU A N 1
ATOM 1952 C CA . LEU A 1 287 ? -27.949 4.274 57.730 1.00 108.84 1041 LEU A CA 1
ATOM 1953 C C . LEU A 1 287 ? -29.402 4.261 58.223 1.00 113.23 1041 LEU A C 1
ATOM 1954 O O . LEU A 1 287 ? -29.613 4.319 59.435 1.00 113.03 1041 LEU A O 1
ATOM 1959 N N . CYS A 1 288 ? -30.393 4.156 57.311 1.00 109.93 1042 CYS A N 1
ATOM 1960 C CA . CYS A 1 288 ? -31.813 4.148 57.678 1.00 110.01 1042 CYS A CA 1
ATOM 1961 C C . CYS A 1 288 ? -32.328 2.789 58.174 1.00 113.75 1042 CYS A C 1
ATOM 1962 O O . CYS A 1 288 ? -32.969 2.733 59.225 1.00 113.26 1042 CYS A O 1
ATOM 1965 N N . GLY A 1 289 ? -32.044 1.723 57.425 1.00 110.14 1043 GLY A N 1
ATOM 1966 C CA . GLY A 1 289 ? -32.451 0.367 57.783 1.00 109.86 1043 GLY A CA 1
ATOM 1967 C C . GLY A 1 289 ? -33.326 -0.364 56.785 1.00 113.37 1043 GLY A C 1
ATOM 1968 O O . GLY A 1 289 ? -33.748 -1.492 57.060 1.00 112.85 1043 GLY A O 1
ATOM 1969 N N . VAL A 1 290 ? -33.607 0.258 55.621 1.00 109.79 1044 VAL A N 1
ATOM 1970 C CA . VAL A 1 290 ? -34.446 -0.346 54.574 1.00 109.55 1044 VAL A CA 1
ATOM 1971 C C . VAL A 1 290 ? -33.723 -1.480 53.821 1.00 112.86 1044 VAL A C 1
ATOM 1972 O O . VAL A 1 290 ? -32.492 -1.558 53.858 1.00 112.23 1044 VAL A O 1
ATOM 1976 N N . GLY A 1 291 ? -34.502 -2.329 53.147 1.00 109.15 1045 GLY A N 1
ATOM 1977 C CA . GLY A 1 291 ? -34.003 -3.461 52.372 1.00 108.75 1045 GLY A CA 1
ATOM 1978 C C . GLY A 1 291 ? -33.265 -3.084 51.102 1.00 112.05 1045 GLY A C 1
ATOM 1979 O O . GLY A 1 291 ? -33.218 -1.908 50.725 1.00 111.80 1045 GLY A O 1
ATOM 1980 N N . LYS A 1 292 ? -32.694 -4.098 50.424 1.00 107.99 1046 LYS A N 1
ATOM 1981 C CA . LYS A 1 292 ? -31.929 -3.955 49.177 1.00 107.48 1046 LYS A CA 1
ATOM 1982 C C . LYS A 1 292 ? -32.765 -3.454 47.989 1.00 110.58 1046 LYS A C 1
ATOM 1983 O O . LYS A 1 292 ? -32.207 -2.858 47.065 1.00 110.09 1046 LYS A O 1
ATOM 1989 N N . ASP A 1 293 ? -34.093 -3.695 48.020 1.00 106.55 1047 ASP A N 1
ATOM 1990 C CA . ASP A 1 293 ? -35.061 -3.307 46.985 1.00 106.05 1047 ASP A CA 1
ATOM 1991 C C . ASP A 1 293 ? -35.162 -1.792 46.749 1.00 108.40 1047 ASP A C 1
ATOM 1992 O O . ASP A 1 293 ? -35.557 -1.372 45.658 1.00 107.82 1047 ASP A O 1
ATOM 1997 N N . GLN A 1 294 ? -34.803 -0.983 47.767 1.00 103.95 1048 GLN A N 1
ATOM 1998 C CA . GLN A 1 294 ? -34.845 0.483 47.717 1.00 103.20 1048 GLN A CA 1
ATOM 1999 C C . GLN A 1 294 ? -33.522 1.120 47.238 1.00 105.20 1048 GLN A C 1
ATOM 2000 O O . GLN A 1 294 ? -33.337 2.333 47.380 1.00 104.64 1048 GLN A O 1
ATOM 2006 N N . PHE A 1 295 ? -32.624 0.307 46.645 1.00 100.38 1049 PHE A N 1
ATOM 2007 C CA . PHE A 1 295 ? -31.324 0.751 46.136 1.00 99.43 1049 PHE A CA 1
ATOM 2008 C C . PHE A 1 295 ? -31.245 0.759 44.606 1.00 101.68 1049 PHE A C 1
ATOM 2009 O O . PHE A 1 295 ? -31.723 -0.173 43.955 1.00 101.18 1049 PHE A O 1
ATOM 2017 N N . GLU A 1 296 ? -30.619 1.810 44.045 1.00 96.98 1050 GLU A N 1
ATOM 2018 C CA . GLU A 1 296 ? -30.399 1.990 42.604 1.00 96.23 1050 GLU A CA 1
ATOM 2019 C C . GLU A 1 296 ? -28.947 2.395 42.314 1.00 98.96 1050 GLU A C 1
ATOM 2020 O O . GLU A 1 296 ? -28.303 3.000 43.172 1.00 98.33 1050 GLU A O 1
ATOM 2026 N N . GLU A 1 297 ? -28.440 2.064 41.107 1.00 95.05 1051 GLU A N 1
ATOM 2027 C CA . GLU A 1 297 ? -27.069 2.362 40.668 1.00 94.75 1051 GLU A CA 1
ATOM 2028 C C . GLU A 1 297 ? -26.749 3.862 40.641 1.00 98.46 1051 GLU A C 1
ATOM 2029 O O . GLU A 1 297 ? -27.536 4.652 40.115 1.00 98.03 1051 GLU A O 1
ATOM 2035 N N . VAL A 1 298 ? -25.595 4.241 41.226 1.00 94.92 1052 VAL A N 1
ATOM 2036 C CA . VAL A 1 298 ? -25.108 5.625 41.325 1.00 94.76 1052 VAL A CA 1
ATOM 2037 C C . VAL A 1 298 ? -24.655 6.138 39.952 1.00 98.10 1052 VAL A C 1
ATOM 2038 O O . VAL A 1 298 ? -24.014 5.399 39.199 1.00 97.95 1052 VAL A O 1
ATOM 2042 N N . GLU A 1 299 ? -24.985 7.411 39.641 1.00 93.57 1053 GLU A N 1
ATOM 2043 C CA . GLU A 1 299 ? -24.588 8.090 38.408 1.00 92.58 1053 GLU A CA 1
ATOM 2044 C C . GLU A 1 299 ? -23.105 8.452 38.519 1.00 93.83 1053 GLU A C 1
ATOM 2045 O O . GLU A 1 299 ? -22.740 9.305 39.336 1.00 93.69 1053 GLU A O 1
ATOM 2051 N N . GLU A 1 300 ? -22.248 7.758 37.746 1.00 87.64 1054 GLU A N 1
ATOM 2052 C CA . GLU A 1 300 ? -20.802 7.995 37.754 1.00 86.03 1054 GLU A CA 1
ATOM 2053 C C . GLU A 1 300 ? -20.456 9.034 36.674 1.00 85.52 1054 GLU A C 1
ATOM 2054 O O . GLU A 1 300 ? -20.689 8.767 35.490 1.00 85.24 1054 GLU A O 1
ATOM 2060 N N . PRO A 1 301 ? -19.971 10.244 37.060 1.00 109.38 253 PRO A N 1
ATOM 2061 C CA . PRO A 1 301 ? -19.699 11.287 36.051 1.00 104.96 253 PRO A CA 1
ATOM 2062 C C . PRO A 1 301 ? -18.583 10.965 35.061 1.00 100.84 253 PRO A C 1
ATOM 2063 O O . PRO A 1 301 ? -18.746 11.241 33.876 1.00 97.78 253 PRO A O 1
ATOM 2067 N N . LEU A 1 302 ? -17.466 10.380 35.541 1.00 94.01 254 LEU A N 1
ATOM 2068 C CA . LEU A 1 302 ? -16.313 10.018 34.715 1.00 89.46 254 LEU A CA 1
ATOM 2069 C C . LEU A 1 302 ? -16.628 8.879 33.747 1.00 87.73 254 LEU A C 1
ATOM 2070 O O . LEU A 1 302 ? -16.196 8.939 32.598 1.00 84.31 254 LEU A O 1
ATOM 2075 N N . ARG A 1 303 ? -17.396 7.866 34.201 1.00 83.19 255 ARG A N 1
ATOM 2076 C CA . ARG A 1 303 ? -17.813 6.709 33.399 1.00 80.45 255 ARG A CA 1
ATOM 2077 C C . ARG A 1 303 ? -18.733 7.131 32.244 1.00 79.16 255 ARG A C 1
ATOM 2078 O O . ARG A 1 303 ? -18.552 6.655 31.122 1.00 76.49 255 ARG A O 1
ATOM 2086 N N . ARG A 1 304 ? -19.714 8.012 32.529 1.00 74.33 256 ARG A N 1
ATOM 2087 C CA . ARG A 1 304 ? -20.692 8.529 31.569 1.00 72.03 256 ARG A CA 1
ATOM 2088 C C . ARG A 1 304 ? -20.017 9.385 30.486 1.00 72.08 256 ARG A C 1
ATOM 2089 O O . ARG A 1 304 ? -20.272 9.172 29.301 1.00 69.62 256 ARG A O 1
ATOM 2097 N N . LYS A 1 305 ? -19.147 10.332 30.899 1.00 67.96 257 LYS A N 1
ATOM 2098 C CA . LYS A 1 305 ? -18.397 11.236 30.020 1.00 64.94 257 LYS A CA 1
ATOM 2099 C C . LYS A 1 305 ? -17.393 10.473 29.157 1.00 66.27 257 LYS A C 1
ATOM 2100 O O . LYS A 1 305 ? -17.148 10.876 28.020 1.00 63.83 257 LYS A O 1
ATOM 2106 N N . SER A 1 306 ? -16.823 9.370 29.694 1.00 63.13 258 SER A N 1
ATOM 2107 C CA . SER A 1 306 ? -15.873 8.516 28.982 1.00 60.83 258 SER A CA 1
ATOM 2108 C C . SER A 1 306 ? -16.563 7.701 27.902 1.00 62.53 258 SER A C 1
ATOM 2109 O O . SER A 1 306 ? -16.061 7.676 26.783 1.00 59.47 258 SER A O 1
ATOM 2112 N N . ILE A 1 307 ? -17.716 7.061 28.213 1.00 60.78 259 ILE A N 1
ATOM 2113 C CA . ILE A 1 307 ? -18.465 6.276 27.222 1.00 60.01 259 ILE A CA 1
ATOM 2114 C C . ILE A 1 307 ? -18.992 7.155 26.087 1.00 60.70 259 ILE A C 1
ATOM 2115 O O . ILE A 1 307 ? -18.876 6.762 24.925 1.00 58.08 259 ILE A O 1
ATOM 2120 N N . TYR A 1 308 ? -19.508 8.366 26.423 1.00 57.27 260 TYR A N 1
ATOM 2121 C CA . TYR A 1 308 ? -20.001 9.340 25.444 1.00 55.66 260 TYR A CA 1
ATOM 2122 C C . TYR A 1 308 ? -18.886 9.714 24.467 1.00 54.76 260 TYR A C 1
ATOM 2123 O O . TYR A 1 308 ? -19.101 9.652 23.261 1.00 52.02 260 TYR A O 1
ATOM 2132 N N . LEU A 1 309 ? -17.681 10.008 24.992 1.00 50.20 261 LEU A N 1
ATOM 2133 C CA . LEU A 1 309 ? -16.500 10.330 24.193 1.00 47.28 261 LEU A CA 1
ATOM 2134 C C . LEU A 1 309 ? -16.116 9.153 23.288 1.00 48.69 261 LEU A C 1
ATOM 2135 O O . LEU A 1 309 ? -15.885 9.363 22.100 1.00 46.56 261 LEU A O 1
ATOM 2140 N N . VAL A 1 310 ? -16.080 7.921 23.844 1.00 45.40 262 VAL A N 1
ATOM 2141 C CA . VAL A 1 310 ? -15.748 6.699 23.106 1.00 43.69 262 VAL A CA 1
ATOM 2142 C C . VAL A 1 310 ? -16.730 6.520 21.930 1.00 47.07 262 VAL A C 1
ATOM 2143 O O . VAL A 1 310 ? -16.289 6.439 20.786 1.00 44.30 262 VAL A O 1
ATOM 2147 N N . ILE A 1 311 ? -18.051 6.580 22.213 1.00 45.82 263 ILE A N 1
ATOM 2148 C CA . ILE A 1 311 ? -19.130 6.450 21.228 1.00 45.02 263 ILE A CA 1
ATOM 2149 C C . ILE A 1 311 ? -19.059 7.517 20.129 1.00 47.61 263 ILE A C 1
ATOM 2150 O O . ILE A 1 311 ? -19.008 7.146 18.958 1.00 45.95 263 ILE A O 1
ATOM 2155 N N . ILE A 1 312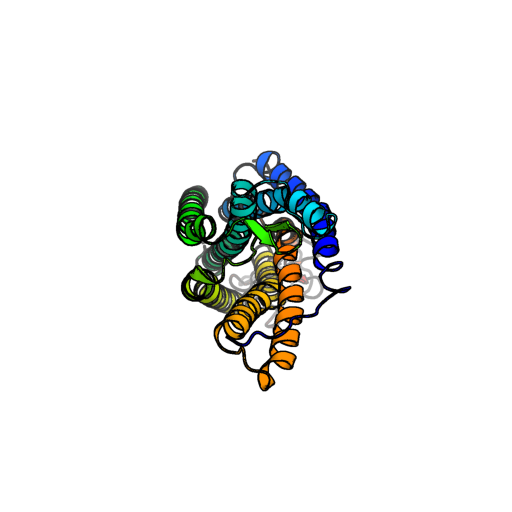 ? -19.059 8.819 20.507 1.00 44.37 264 ILE A N 1
ATOM 2156 C CA . ILE A 1 312 ? -19.031 9.964 19.582 1.00 43.15 264 ILE A CA 1
ATOM 2157 C C . ILE A 1 312 ? -17.792 9.976 18.678 1.00 45.50 264 ILE A C 1
ATOM 2158 O O . ILE A 1 312 ? -17.939 10.154 17.470 1.00 44.51 264 ILE A O 1
ATOM 2163 N N . VAL A 1 313 ? -16.592 9.785 19.256 1.00 41.41 265 VAL A N 1
ATOM 2164 C CA . VAL A 1 313 ? -15.333 9.796 18.517 1.00 39.68 265 VAL A CA 1
ATOM 2165 C C . VAL A 1 313 ? -15.214 8.635 17.537 1.00 42.63 265 VAL A C 1
ATOM 2166 O O . VAL A 1 313 ? -14.851 8.869 16.385 1.00 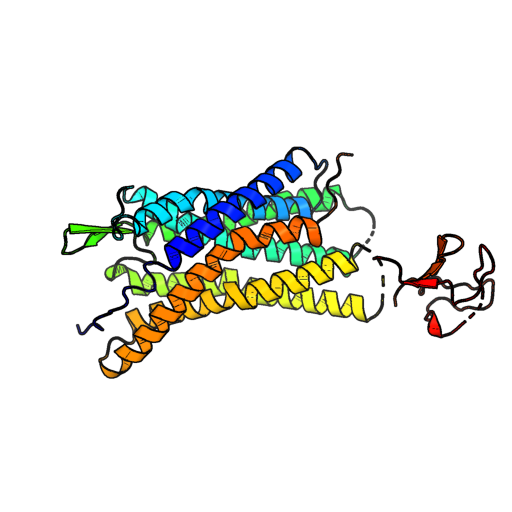41.14 265 VAL A O 1
ATOM 2170 N N . LEU A 1 314 ? -15.564 7.406 17.965 1.00 40.06 266 LEU A N 1
ATOM 2171 C CA . LEU A 1 314 ? -15.524 6.241 17.081 1.00 39.67 266 LEU A CA 1
ATOM 2172 C C . LEU A 1 314 ? -16.495 6.391 15.906 1.00 41.67 266 LEU A C 1
ATOM 2173 O O . LEU A 1 314 ? -16.122 6.075 14.772 1.00 39.28 266 LEU A O 1
ATOM 2178 N N . THR A 1 315 ? -17.709 6.938 16.166 1.00 38.75 267 THR A N 1
ATOM 2179 C CA . THR A 1 315 ? -18.723 7.176 15.132 1.00 38.66 267 THR A CA 1
ATOM 2180 C C . THR A 1 315 ? -18.172 8.170 14.109 1.00 41.36 267 THR A C 1
ATOM 2181 O O . THR A 1 315 ? -18.220 7.915 12.907 1.00 40.37 267 THR A O 1
ATOM 2185 N N . VAL A 1 316 ? -17.626 9.283 14.608 1.00 37.15 268 VAL A N 1
ATOM 2186 C CA . VAL A 1 316 ? -17.031 10.347 13.822 1.00 36.15 268 VAL A CA 1
ATOM 2187 C C . VAL A 1 316 ? -15.852 9.824 12.944 1.00 37.54 268 VAL A C 1
ATOM 2188 O O . VAL A 1 316 ? -15.757 10.213 11.781 1.00 35.22 268 VAL A O 1
ATOM 2192 N N . PHE A 1 317 ? -15.013 8.902 13.473 1.00 33.54 269 PHE A N 1
ATOM 2193 C CA . PHE A 1 317 ? -13.930 8.316 12.675 1.00 32.48 269 PHE A CA 1
ATOM 2194 C C . PHE A 1 317 ? -14.495 7.392 11.595 1.00 35.99 269 PHE A C 1
ATOM 2195 O O . PHE A 1 317 ? -14.057 7.456 10.448 1.00 34.88 269 PHE A O 1
ATOM 2203 N N . ALA A 1 318 ? -15.513 6.600 11.949 1.00 33.84 270 ALA A N 1
ATOM 2204 C CA . ALA A 1 318 ? -16.163 5.647 11.048 1.00 34.45 270 ALA A CA 1
ATOM 2205 C C . ALA A 1 318 ? -16.980 6.302 9.948 1.00 38.65 270 ALA A C 1
ATOM 2206 O O . ALA A 1 318 ? -17.036 5.770 8.847 1.00 38.01 270 ALA A O 1
ATOM 2208 N N . VAL A 1 319 ? -17.618 7.434 10.240 1.00 36.22 271 VAL A N 1
ATOM 2209 C CA . VAL A 1 319 ? -18.481 8.143 9.295 1.00 36.56 271 VAL A CA 1
ATOM 2210 C C . VAL A 1 319 ? -17.731 9.224 8.498 1.00 40.72 271 VAL A C 1
ATOM 2211 O O . VAL A 1 319 ? -18.019 9.415 7.318 1.00 40.74 271 VAL A O 1
ATOM 2215 N N . SER A 1 320 ? -16.784 9.919 9.125 1.00 37.07 272 SER A N 1
ATOM 2216 C CA . SER A 1 320 ? -16.097 11.032 8.473 1.00 36.95 272 SER A CA 1
ATOM 2217 C C . SER A 1 320 ? -14.613 10.827 8.189 1.00 39.95 272 SER A C 1
ATOM 2218 O O . SER A 1 320 ? -14.222 10.826 7.023 1.00 40.96 272 SER A O 1
ATOM 2221 N N . TYR A 1 321 ? -13.787 10.708 9.235 1.00 34.03 273 TYR A N 1
ATOM 2222 C CA . TYR A 1 321 ? -12.334 10.630 9.088 1.00 32.36 273 TYR A CA 1
ATOM 2223 C C . TYR A 1 321 ? -11.802 9.487 8.240 1.00 34.66 273 TYR A C 1
ATOM 2224 O O . TYR A 1 321 ? -11.076 9.758 7.286 1.00 33.78 273 TYR A O 1
ATOM 2233 N N . ILE A 1 322 ? -12.200 8.229 8.545 1.00 30.65 274 ILE A N 1
ATOM 2234 C CA . ILE A 1 322 ? -11.786 7.055 7.773 1.00 29.40 274 ILE A CA 1
ATOM 2235 C C . ILE A 1 322 ? -12.311 7.119 6.332 1.00 31.90 274 ILE A C 1
ATOM 2236 O O . ILE A 1 322 ? -11.466 7.091 5.443 1.00 31.33 274 ILE A O 1
ATOM 2241 N N . PRO A 1 323 ? -13.636 7.276 6.035 1.00 28.94 275 PRO A N 1
ATOM 2242 C CA . PRO A 1 323 ? -14.049 7.346 4.620 1.00 28.27 275 PRO A CA 1
ATOM 2243 C C . PRO A 1 323 ? -13.307 8.421 3.819 1.00 30.24 275 PRO A C 1
ATOM 2244 O O . PRO A 1 323 ? -12.834 8.121 2.733 1.00 29.83 275 PRO A O 1
ATOM 2248 N N . PHE A 1 324 ? -13.145 9.634 4.383 1.00 26.36 276 PHE A N 1
ATOM 2249 C CA . PHE A 1 324 ? -12.444 10.735 3.727 1.00 25.62 276 PHE A CA 1
ATOM 2250 C C . PHE A 1 324 ? -11.000 10.415 3.362 1.00 27.96 276 PHE A C 1
ATOM 2251 O O . PHE A 1 324 ? -10.612 10.675 2.225 1.00 25.87 276 PHE A O 1
ATOM 2259 N N . HIS A 1 325 ? -10.209 9.864 4.311 1.00 25.88 277 HIS A N 1
ATOM 2260 C CA . HIS A 1 325 ? -8.806 9.537 4.059 1.00 26.86 277 HIS A CA 1
ATOM 2261 C C . HIS A 1 325 ? -8.632 8.435 3.040 1.00 31.40 277 HIS A C 1
ATOM 2262 O O . HIS A 1 325 ? -7.691 8.502 2.256 1.00 31.15 277 HIS A O 1
ATOM 2269 N N . VAL A 1 326 ? -9.541 7.437 3.040 1.00 27.59 278 VAL A N 1
ATOM 2270 C CA . VAL A 1 326 ? -9.515 6.328 2.085 1.00 27.46 278 VAL A CA 1
ATOM 2271 C C . VAL A 1 326 ? -9.818 6.899 0.681 1.00 29.80 278 VAL A C 1
ATOM 2272 O O . VAL A 1 326 ? -9.092 6.624 -0.270 1.00 29.07 278 VAL A O 1
ATOM 2276 N N . MET A 1 327 ? -10.899 7.676 0.571 1.00 25.70 279 MET A N 1
ATOM 2277 C CA . MET A 1 327 ? -11.352 8.246 -0.704 1.00 25.25 279 MET A CA 1
ATOM 2278 C C . MET A 1 327 ? -10.449 9.328 -1.281 1.00 29.86 279 MET A C 1
ATOM 2279 O O . MET A 1 327 ? -10.285 9.392 -2.499 1.00 29.55 279 MET A O 1
ATOM 2284 N N . LYS A 1 328 ? -9.851 10.156 -0.413 1.00 28.24 280 LYS A N 1
ATOM 2285 C CA . LYS A 1 328 ? -8.906 11.217 -0.806 1.00 29.49 280 LYS A CA 1
ATOM 2286 C C . LYS A 1 328 ? -7.735 10.534 -1.522 1.00 34.59 280 LYS A C 1
ATOM 2287 O O . LYS A 1 328 ? -7.380 10.925 -2.633 1.00 34.71 280 LYS A O 1
ATOM 2293 N N . THR A 1 329 ? -7.215 9.457 -0.909 1.00 31.95 281 THR A N 1
ATOM 2294 C CA . THR A 1 329 ? -6.109 8.640 -1.408 1.00 31.13 281 THR A CA 1
ATOM 2295 C C . THR A 1 329 ? -6.501 7.916 -2.704 1.00 32.22 281 THR A C 1
ATOM 2296 O O . THR A 1 329 ? -5.743 7.975 -3.674 1.00 29.96 281 THR A O 1
ATOM 2300 N N . MET A 1 330 ? -7.662 7.215 -2.698 1.00 28.60 282 MET A N 1
ATOM 2301 C CA . MET A 1 330 ? -8.161 6.468 -3.856 1.00 29.42 282 MET A CA 1
ATOM 2302 C C . MET A 1 330 ? -8.320 7.376 -5.073 1.00 30.74 282 MET A C 1
ATOM 2303 O O . MET A 1 330 ? -7.911 6.989 -6.160 1.00 29.70 282 MET A O 1
ATOM 2308 N N . ASN A 1 331 ? -8.882 8.586 -4.876 1.00 28.24 283 ASN A N 1
ATOM 2309 C CA . ASN A 1 331 ? -9.112 9.565 -5.939 1.00 29.33 283 ASN A CA 1
ATOM 2310 C C . ASN A 1 331 ? -7.816 10.095 -6.554 1.00 32.27 283 ASN A C 1
ATOM 2311 O O . ASN A 1 331 ? -7.727 10.226 -7.779 1.00 31.47 283 ASN A O 1
ATOM 2316 N N . LEU A 1 332 ? -6.817 10.386 -5.713 1.00 28.44 284 LEU A N 1
ATOM 2317 C CA . LEU A 1 332 ? -5.512 10.856 -6.190 1.00 29.51 284 LEU A CA 1
ATOM 2318 C C . LEU A 1 332 ? -4.812 9.746 -6.984 1.00 34.24 284 LEU A C 1
ATOM 2319 O O . LEU A 1 332 ? -4.242 10.015 -8.043 1.00 33.98 284 LEU A O 1
ATOM 2324 N N . ARG A 1 333 ? -4.908 8.492 -6.483 1.00 31.05 285 ARG A N 1
ATOM 2325 C CA . ARG A 1 333 ? -4.352 7.280 -7.097 1.00 31.90 285 ARG A CA 1
ATOM 2326 C C . ARG A 1 333 ? -4.964 7.044 -8.500 1.00 36.36 285 ARG A C 1
ATOM 2327 O O . ARG A 1 333 ? -4.232 6.752 -9.442 1.00 36.51 285 ARG A O 1
ATOM 2335 N N . ALA A 1 334 ? -6.299 7.182 -8.622 1.00 33.60 286 ALA A N 1
ATOM 2336 C CA . ALA A 1 334 ? -7.046 7.043 -9.874 1.00 34.15 286 ALA A CA 1
ATOM 2337 C C . ALA A 1 334 ? -6.621 8.143 -10.866 1.00 37.50 286 ALA A C 1
ATOM 2338 O O . ALA A 1 334 ? -6.356 7.849 -12.031 1.00 37.89 286 ALA A O 1
ATOM 2340 N N . ARG A 1 335 ? -6.509 9.394 -10.388 1.00 34.12 287 ARG A N 1
ATOM 2341 C CA . ARG A 1 335 ? -6.083 10.528 -11.210 1.00 34.66 287 ARG A CA 1
ATOM 2342 C C . ARG A 1 335 ? -4.651 10.358 -11.755 1.00 39.42 287 ARG A C 1
ATOM 2343 O O . ARG A 1 335 ? -4.378 10.708 -12.905 1.00 40.97 287 ARG A O 1
ATOM 2351 N N . LEU A 1 336 ? -3.756 9.789 -10.946 1.00 34.81 288 LEU A N 1
ATOM 2352 C CA . LEU A 1 336 ? -2.352 9.625 -11.318 1.00 34.70 288 LEU A CA 1
ATOM 2353 C C . LEU A 1 336 ? -1.996 8.361 -12.075 1.00 39.03 288 LEU A C 1
ATOM 2354 O O . LEU A 1 336 ? -1.205 8.423 -13.014 1.00 40.43 288 LEU A O 1
ATOM 2359 N N . ASP A 1 337 ? -2.498 7.218 -11.616 1.00 35.12 289 ASP A N 1
ATOM 2360 C CA . ASP A 1 337 ? -2.085 5.907 -12.094 1.00 36.70 289 ASP A CA 1
ATOM 2361 C C . ASP A 1 337 ? -3.111 5.071 -12.837 1.00 42.30 289 ASP A C 1
ATOM 2362 O O . ASP A 1 337 ? -2.745 4.014 -13.348 1.00 43.42 289 ASP A O 1
ATOM 2367 N N . PHE A 1 338 ? -4.374 5.513 -12.897 1.00 38.98 290 PHE A N 1
ATOM 2368 C CA . PHE A 1 338 ? -5.410 4.716 -13.540 1.00 40.12 290 PHE A CA 1
ATOM 2369 C C . PHE A 1 338 ? -6.104 5.384 -14.720 1.00 44.95 290 PHE A C 1
ATOM 2370 O O . PHE A 1 338 ? -7.295 5.169 -14.943 1.00 44.88 290 PHE A O 1
ATOM 2378 N N . GLN A 1 339 ? -5.338 6.157 -15.508 1.00 42.95 291 GLN A N 1
ATOM 2379 C 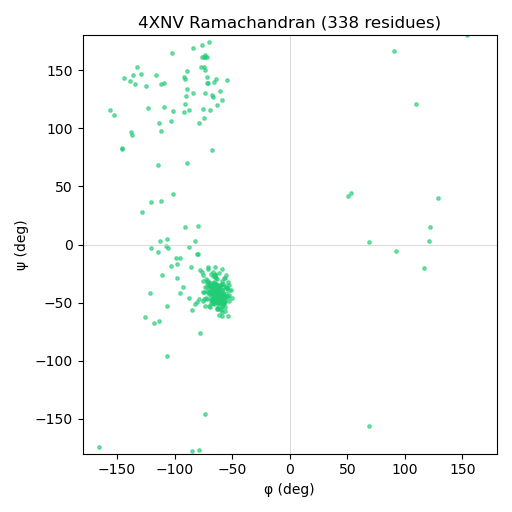CA . GLN A 1 339 ? -5.855 6.842 -16.690 1.00 44.12 291 GLN A CA 1
ATOM 2380 C C . GLN A 1 339 ? -5.753 5.962 -17.940 1.00 51.09 291 GLN A C 1
ATOM 2381 O O . GLN A 1 339 ? -4.919 6.199 -18.817 1.00 53.03 291 GLN A O 1
ATOM 2387 N N . THR A 1 340 ? -6.586 4.905 -17.969 1.00 47.67 292 THR A N 1
ATOM 2388 C CA . THR A 1 340 ? -6.772 3.951 -19.067 1.00 49.33 292 THR A CA 1
ATOM 2389 C C . THR A 1 340 ? -8.289 3.867 -19.325 1.00 52.53 292 THR A C 1
ATOM 2390 O O . THR A 1 340 ? -9.057 4.005 -18.369 1.00 50.39 292 THR A O 1
ATOM 2394 N N . PRO A 1 341 ? -8.745 3.664 -20.587 1.00 50.28 293 PRO A N 1
ATOM 2395 C CA . PRO A 1 341 ? -10.201 3.606 -20.848 1.00 50.13 293 PRO A CA 1
ATOM 2396 C C . PRO A 1 341 ? -10.980 2.578 -20.020 1.00 50.95 293 PRO A C 1
ATOM 2397 O O . PRO A 1 341 ? -12.098 2.870 -19.597 1.00 49.31 293 PRO A O 1
ATOM 2401 N N . ALA A 1 342 ? -10.382 1.395 -19.775 1.00 46.79 294 ALA A N 1
ATOM 2402 C CA . ALA A 1 342 ? -10.981 0.310 -18.995 1.00 46.03 294 ALA A CA 1
ATOM 2403 C C . ALA A 1 342 ? -11.199 0.667 -17.508 1.00 48.66 294 ALA A C 1
ATOM 2404 O O . ALA A 1 342 ? -12.012 0.020 -16.842 1.00 48.58 294 ALA A O 1
ATOM 2406 N N . MET A 1 343 ? -10.491 1.701 -17.002 1.00 43.49 295 MET A N 1
ATOM 2407 C CA . MET A 1 343 ? -10.576 2.155 -15.614 1.00 41.35 295 MET A CA 1
ATOM 2408 C C . MET A 1 343 ? -11.493 3.354 -15.390 1.00 46.28 295 MET A C 1
ATOM 2409 O O . MET A 1 343 ? -11.863 3.611 -14.245 1.00 43.98 295 MET A O 1
ATOM 2414 N N . CYS A 1 344 ? -11.845 4.090 -16.464 1.00 46.59 296 CYS A N 1
ATOM 2415 C CA . CYS A 1 344 ? -12.664 5.310 -16.415 1.00 47.82 296 CYS A CA 1
ATOM 2416 C C . CYS A 1 344 ? -13.972 5.234 -15.630 1.00 47.79 296 CYS A C 1
ATOM 2417 O O . CYS A 1 344 ? -14.239 6.140 -14.832 1.00 44.92 296 CYS A O 1
ATOM 2420 N N . ALA A 1 345 ? -14.768 4.157 -15.836 1.00 44.03 297 ALA A N 1
ATOM 2421 C CA . ALA A 1 345 ? -16.041 3.933 -15.138 1.00 43.18 297 ALA A CA 1
ATOM 2422 C C . ALA A 1 345 ? -15.818 3.796 -13.629 1.00 44.74 297 ALA A C 1
ATOM 2423 O O . ALA A 1 345 ? -16.545 4.419 -12.851 1.00 43.85 297 ALA A O 1
ATOM 2425 N N . PHE A 1 346 ? -14.795 3.009 -13.220 1.00 39.90 298 PHE A N 1
ATOM 2426 C CA . PHE A 1 346 ? -14.443 2.824 -11.811 1.00 37.86 298 PHE A CA 1
ATOM 2427 C C . PHE A 1 346 ? -13.961 4.141 -11.199 1.00 39.96 298 PHE A C 1
ATOM 2428 O O . PHE A 1 346 ? -14.393 4.467 -10.095 1.00 38.82 298 PHE A O 1
ATOM 2436 N N . ASN A 1 347 ? -13.086 4.902 -11.917 1.00 35.98 299 ASN A N 1
ATOM 2437 C CA . ASN A 1 347 ? -12.558 6.198 -11.448 1.00 35.01 299 ASN A CA 1
ATOM 2438 C C . ASN A 1 347 ? -13.690 7.194 -11.152 1.00 38.23 299 ASN A C 1
ATOM 2439 O O . ASN A 1 347 ? -13.615 7.935 -10.167 1.00 36.83 299 ASN A O 1
ATOM 2444 N N . ASP A 1 348 ? -14.749 7.157 -11.969 1.00 35.86 300 ASP A N 1
ATOM 2445 C CA . ASP A 1 348 ? -15.939 7.996 -11.816 1.00 36.77 300 ASP A CA 1
ATOM 2446 C C . ASP A 1 348 ? -16.673 7.709 -10.519 1.00 38.50 300 ASP A C 1
ATOM 2447 O O . ASP A 1 348 ? -17.040 8.647 -9.818 1.00 37.45 300 ASP A O 1
ATOM 2452 N N . ARG A 1 349 ? -16.828 6.418 -10.178 1.00 35.35 301 ARG A N 1
ATOM 2453 C CA . ARG A 1 349 ? -17.451 5.957 -8.938 1.00 35.24 301 ARG A CA 1
ATOM 2454 C C . ARG A 1 349 ? -16.615 6.377 -7.735 1.00 36.40 301 ARG A C 1
ATOM 2455 O O . ARG A 1 349 ? -17.177 6.801 -6.728 1.00 36.76 301 ARG A O 1
ATOM 2463 N N . VAL A 1 350 ? -15.277 6.259 -7.839 1.00 30.71 302 VAL A N 1
ATOM 2464 C CA . VAL A 1 350 ? -14.331 6.664 -6.797 1.00 28.98 302 VAL A CA 1
ATOM 2465 C C . VAL A 1 350 ? -14.473 8.192 -6.563 1.00 35.04 302 VAL A C 1
ATOM 2466 O O . VAL A 1 350 ? -14.545 8.639 -5.414 1.00 33.23 302 VAL A O 1
ATOM 2470 N N . TYR A 1 351 ? -14.532 8.968 -7.666 1.00 33.34 303 TYR A N 1
ATOM 2471 C CA . TYR A 1 351 ? -14.637 10.421 -7.638 1.00 34.47 303 TYR A CA 1
ATOM 2472 C C . TYR A 1 351 ? -15.942 10.849 -6.947 1.00 37.76 303 TYR A C 1
ATOM 2473 O O . TYR A 1 351 ? -15.898 11.698 -6.053 1.00 36.91 303 TYR A O 1
ATOM 2482 N N . ALA A 1 352 ? -17.084 10.228 -7.339 1.00 33.77 304 ALA A N 1
ATOM 2483 C CA . ALA A 1 352 ? -18.407 10.488 -6.774 1.00 33.30 304 ALA A CA 1
ATOM 2484 C C . ALA A 1 352 ? -18.450 10.137 -5.279 1.00 36.94 304 ALA A C 1
ATOM 2485 O O . ALA A 1 352 ? -18.968 10.923 -4.491 1.00 37.44 304 ALA A O 1
ATOM 2487 N N . THR A 1 353 ? -17.870 8.988 -4.890 1.00 32.60 305 THR A N 1
ATOM 2488 C CA . THR A 1 353 ? -17.811 8.557 -3.487 1.00 31.83 305 THR A CA 1
ATOM 2489 C C . THR A 1 353 ? -16.953 9.504 -2.668 1.00 34.61 305 THR A C 1
ATOM 2490 O O . THR A 1 353 ? -17.316 9.814 -1.528 1.00 33.97 305 THR A O 1
ATOM 2494 N N . TYR A 1 354 ? -15.821 9.969 -3.256 1.00 30.70 306 TYR A N 1
ATOM 2495 C CA . TYR A 1 354 ? -14.923 10.942 -2.635 1.00 29.41 306 TYR A CA 1
ATOM 2496 C C . TYR A 1 354 ? -15.669 12.261 -2.343 1.00 34.27 306 TYR A C 1
ATOM 2497 O O . TYR A 1 354 ? -15.561 12.763 -1.232 1.00 35.68 306 TYR A O 1
ATOM 2506 N N . GLN A 1 355 ? -16.482 12.759 -3.293 1.00 31.04 307 GLN A N 1
ATOM 2507 C CA . GLN A 1 355 ? -17.316 13.973 -3.130 1.00 30.80 307 GLN A CA 1
ATOM 2508 C C . GLN A 1 355 ? -18.224 13.840 -1.906 1.00 34.02 307 GLN A C 1
ATOM 2509 O O . GLN A 1 355 ? -18.305 14.781 -1.133 1.00 33.02 307 GLN A O 1
ATOM 2515 N N . VAL A 1 356 ? -18.833 12.637 -1.695 1.00 30.45 308 VAL A N 1
ATOM 2516 C CA . VAL A 1 356 ? -19.675 12.336 -0.536 1.00 29.99 308 VAL A CA 1
ATOM 2517 C C . VAL A 1 356 ? -18.885 12.518 0.764 1.00 33.14 308 VAL A C 1
ATOM 2518 O O . VAL A 1 356 ? -19.342 13.219 1.663 1.00 34.52 308 VAL A O 1
ATOM 2522 N N . THR A 1 357 ? -17.691 11.925 0.835 1.00 28.91 309 THR A N 1
ATOM 2523 C CA . THR A 1 357 ? -16.810 11.984 2.007 1.00 28.38 309 THR A CA 1
ATOM 2524 C C . THR A 1 357 ? -16.302 13.394 2.299 1.00 31.20 309 THR A C 1
ATOM 2525 O O . THR A 1 357 ? -16.048 13.703 3.453 1.00 30.65 309 THR A O 1
ATOM 2529 N N . ARG A 1 358 ? -16.198 14.253 1.275 1.00 28.92 310 ARG A N 1
ATOM 2530 C CA . ARG A 1 358 ? -15.784 15.652 1.453 1.00 29.47 310 ARG A CA 1
ATOM 2531 C C . ARG A 1 358 ? -16.846 16.385 2.301 1.00 34.80 310 ARG A C 1
ATOM 2532 O O . ARG A 1 358 ? -16.477 17.085 3.240 1.00 34.49 310 ARG A O 1
ATOM 2540 N N . GLY A 1 359 ? -18.132 16.114 2.026 1.00 31.29 311 GLY A N 1
ATOM 2541 C CA . GLY A 1 359 ? -19.262 16.647 2.780 1.00 31.38 311 GLY A CA 1
ATOM 2542 C C . GLY A 1 359 ? -19.289 16.109 4.204 1.00 34.51 311 GLY A C 1
ATOM 2543 O O . GLY A 1 359 ? -19.486 16.873 5.153 1.00 32.22 311 GLY A O 1
ATOM 2544 N N . LEU A 1 360 ? -19.048 14.789 4.362 1.00 31.67 312 LEU A N 1
ATOM 2545 C CA . LEU A 1 360 ? -18.993 14.121 5.673 1.00 31.92 312 LEU A CA 1
ATOM 2546 C C . LEU A 1 360 ? -17.837 14.665 6.522 1.00 36.76 312 LEU A C 1
ATOM 2547 O O . LEU A 1 360 ? -18.016 14.875 7.727 1.00 37.20 312 LEU A O 1
ATOM 2552 N N . ALA A 1 361 ? -16.679 14.950 5.881 1.00 32.31 313 ALA A N 1
ATOM 2553 C CA . ALA A 1 361 ? -15.500 15.532 6.544 1.00 32.21 313 ALA A CA 1
ATOM 2554 C C . ALA A 1 361 ? -15.837 16.908 7.130 1.00 37.78 313 ALA A C 1
ATOM 2555 O O . ALA A 1 361 ? -15.477 17.182 8.273 1.00 37.95 313 ALA A O 1
ATOM 2557 N N . SER A 1 362 ? -16.577 17.742 6.375 1.00 35.72 314 SER A N 1
ATOM 2558 C CA . SER A 1 362 ? -16.970 19.078 6.826 1.00 37.08 314 SER A CA 1
ATOM 2559 C C . SER A 1 362 ? -17.973 19.063 7.980 1.00 41.78 314 SER A C 1
ATOM 2560 O O . SER A 1 362 ? -17.894 19.923 8.848 1.00 40.68 314 SER A O 1
ATOM 2563 N N . LEU A 1 363 ? -18.862 18.049 8.018 1.00 40.72 315 LEU A N 1
ATOM 2564 C CA . LEU A 1 363 ? -19.891 17.855 9.044 1.00 43.11 315 LEU A CA 1
ATOM 2565 C C . LEU A 1 363 ? -19.387 17.796 10.491 1.00 48.23 315 LEU A C 1
ATOM 2566 O O . LEU A 1 363 ? -20.145 18.136 11.402 1.00 48.58 315 LEU A O 1
ATOM 2571 N N . ASN A 1 364 ? -18.115 17.384 10.698 1.00 44.31 316 ASN A N 1
ATOM 2572 C CA . ASN A 1 364 ? -17.461 17.308 12.016 1.00 44.51 316 ASN A CA 1
ATOM 2573 C C . ASN A 1 364 ? -17.551 18.617 12.793 1.00 48.26 316 ASN A C 1
ATOM 2574 O O . ASN A 1 364 ? -17.752 18.589 14.011 1.00 48.25 316 ASN A O 1
ATOM 2579 N N . SER A 1 365 ? -17.406 19.757 12.077 1.00 44.00 317 SER A N 1
ATOM 2580 C CA . SER A 1 365 ? -17.462 21.118 12.618 1.00 44.85 317 SER A CA 1
ATOM 2581 C C . SER A 1 365 ? -18.754 21.448 13.362 1.00 49.92 317 SER A C 1
ATOM 2582 O O . SER A 1 365 ? -18.731 22.244 14.298 1.00 50.66 317 SER A O 1
ATOM 2585 N N . CYS A 1 366 ? -19.864 20.800 12.986 1.00 46.77 318 CYS A N 1
ATOM 2586 C CA . CYS A 1 366 ? -21.139 21.009 13.660 1.00 47.93 318 CYS A CA 1
ATOM 2587 C C . CYS A 1 366 ? -21.576 19.833 14.549 1.00 50.26 318 CYS A C 1
ATOM 2588 O O . CYS A 1 366 ? -22.593 19.935 15.224 1.00 50.87 318 CYS A O 1
ATOM 2591 N N . VAL A 1 367 ? -20.770 18.747 14.589 1.00 44.92 319 VAL A N 1
ATOM 2592 C CA . VAL A 1 367 ? -20.985 17.552 15.417 1.00 44.75 319 VAL A CA 1
ATOM 2593 C C . VAL A 1 367 ? -20.171 17.689 16.725 1.00 47.40 319 VAL A C 1
ATOM 2594 O O . VAL A 1 367 ? -20.701 17.415 17.805 1.00 47.24 319 VAL A O 1
ATOM 2598 N N . ASN A 1 368 ? -18.918 18.194 16.627 1.00 42.71 320 ASN A N 1
ATOM 2599 C CA . ASN A 1 368 ? -18.014 18.414 17.762 1.00 42.64 320 ASN A CA 1
ATOM 2600 C C . ASN A 1 368 ? -18.587 19.196 18.955 1.00 49.43 320 ASN A C 1
ATOM 2601 O O . ASN A 1 368 ? -18.308 18.761 20.065 1.00 50.09 320 ASN A O 1
ATOM 2606 N N . PRO A 1 369 ? -19.413 20.278 18.809 1.00 47.41 321 PRO A N 1
ATOM 2607 C CA . PRO A 1 369 ? -19.969 20.942 20.006 1.00 49.76 321 PRO A CA 1
ATOM 2608 C C . PRO A 1 369 ? -20.705 20.032 21.002 1.00 56.39 321 PRO A C 1
ATOM 2609 O O . PRO A 1 369 ? -20.625 20.282 22.200 1.00 57.51 321 PRO A O 1
ATOM 2613 N N . ILE A 1 370 ? -21.371 18.961 20.517 1.00 53.51 322 ILE A N 1
ATOM 2614 C CA . ILE A 1 370 ? -22.099 17.972 21.333 1.00 55.73 322 ILE A CA 1
ATOM 2615 C C . ILE A 1 370 ? -21.170 17.364 22.416 1.00 60.79 322 ILE A C 1
ATOM 2616 O O . ILE A 1 370 ? -21.611 17.111 23.541 1.00 62.44 322 ILE A O 1
ATOM 2621 N N . LEU A 1 371 ? -19.882 17.172 22.064 1.00 56.10 323 LEU A N 1
ATOM 2622 C CA . LEU A 1 371 ? -18.827 16.617 22.911 1.00 56.21 323 LEU A CA 1
ATOM 2623 C C . LEU A 1 371 ? -18.523 17.482 24.138 1.00 60.59 323 LEU A C 1
ATOM 2624 O O . LEU A 1 371 ? -18.131 16.948 25.174 1.00 61.34 323 LEU A O 1
ATOM 2629 N N . TYR A 1 372 ? -18.716 18.803 24.031 1.00 56.16 324 TYR A N 1
ATOM 2630 C CA . TYR A 1 372 ? -18.446 19.734 25.129 1.00 57.06 324 TYR A CA 1
ATOM 2631 C C . TYR A 1 372 ? -19.526 19.689 26.211 1.00 64.82 324 TYR A C 1
ATOM 2632 O O . TYR A 1 372 ? -19.255 20.047 27.363 1.00 66.41 324 TYR A O 1
ATOM 2641 N N . PHE A 1 373 ? -20.743 19.252 25.840 1.00 61.95 325 PHE A N 1
ATOM 2642 C CA . PHE A 1 373 ? -21.883 19.189 26.754 1.00 64.55 325 PHE A CA 1
ATOM 2643 C C . PHE A 1 373 ? -22.203 17.775 27.260 1.00 69.17 325 PHE A C 1
ATOM 2644 O O . PHE A 1 373 ? -22.860 17.645 28.292 1.00 72.13 325 PHE A O 1
ATOM 2652 N N . LEU A 1 374 ? -21.716 16.727 26.565 1.00 63.31 326 LEU A N 1
ATOM 2653 C CA . LEU A 1 374 ? -21.938 15.323 26.938 1.00 63.44 326 LEU A CA 1
ATOM 2654 C C . LEU A 1 374 ? -20.678 14.588 27.440 1.00 66.24 326 LEU A C 1
ATOM 2655 O O . LEU A 1 374 ? -20.801 13.610 28.180 1.00 66.52 326 LEU A O 1
ATOM 2660 N N . ALA A 1 375 ? -19.481 15.028 27.009 1.00 61.08 327 ALA A N 1
ATOM 2661 C CA . ALA A 1 375 ? -18.210 14.405 27.395 1.00 60.46 327 ALA A CA 1
ATOM 2662 C C . ALA A 1 375 ? -17.271 15.384 28.126 1.00 65.32 327 ALA A C 1
ATOM 2663 O O . ALA A 1 375 ? -16.193 14.989 28.583 1.00 64.69 327 ALA A O 1
ATOM 2665 N N . GLY A 1 376 ? -17.705 16.637 28.241 1.00 63.00 328 GLY A N 1
ATOM 2666 C CA . GLY A 1 376 ? -16.951 17.697 28.896 1.00 64.01 328 GLY A CA 1
ATOM 2667 C C . GLY A 1 376 ? -17.417 18.034 30.295 1.00 71.58 328 GLY A C 1
ATOM 2668 O O . GLY A 1 376 ? -18.524 17.668 30.702 1.00 72.79 328 GLY A O 1
ATOM 2669 N N . ASP A 1 377 ? -16.567 18.763 31.028 1.00 69.41 329 ASP A N 1
ATOM 2670 C CA . ASP A 1 377 ? -16.821 19.213 32.395 1.00 72.14 329 ASP A CA 1
ATOM 2671 C C . ASP A 1 377 ? -17.875 20.320 32.429 1.00 76.60 329 ASP A C 1
ATOM 2672 O O . ASP A 1 377 ? -17.906 21.168 31.532 1.00 74.34 329 ASP A O 1
ATOM 2677 N N . THR A 1 378 ? -18.723 20.320 33.480 1.00 75.85 330 THR A N 1
ATOM 2678 C CA . THR A 1 378 ? -19.805 21.290 33.693 1.00 77.25 330 THR A CA 1
ATOM 2679 C C . THR A 1 378 ? -19.316 22.740 33.656 1.00 81.37 330 THR A C 1
ATOM 2680 O O . THR A 1 378 ? -18.214 23.026 34.132 1.00 80.69 330 THR A O 1
ATOM 2682 N N . PHE A 1 379 ? -20.125 23.646 33.069 1.00 78.76 331 PHE A N 1
ATOM 2683 C CA . PHE A 1 379 ? -19.792 25.070 32.972 1.00 79.32 331 PHE A CA 1
ATOM 2684 C C . PHE A 1 379 ? -20.066 25.787 34.293 1.00 86.39 331 PHE A C 1
ATOM 2685 O O . PHE A 1 379 ? -21.224 26.008 34.660 1.00 87.51 331 PHE A O 1
ATOM 2693 N N . ARG A 1 380 ? -18.982 26.100 35.029 1.00 84.19 332 ARG A N 1
ATOM 2694 C CA . ARG A 1 380 ? -19.029 26.755 36.336 1.00 87.40 332 ARG A CA 1
ATOM 2695 C C . ARG A 1 380 ? -17.870 27.732 36.541 1.00 91.76 332 ARG A C 1
ATOM 2696 O O . ARG A 1 380 ? -16.747 27.464 36.105 1.00 89.23 332 ARG A O 1
ATOM 2698 N N . ARG A 1 381 ? -18.153 28.859 37.222 1.00 91.24 333 ARG A N 1
ATOM 2699 C CA . ARG A 1 381 ? -17.174 29.899 37.539 1.00 91.91 333 ARG A CA 1
ATOM 2700 C C . ARG A 1 381 ? -16.895 29.951 39.050 1.00 98.90 333 ARG A C 1
ATOM 2701 O O . ARG A 1 381 ? -17.669 30.540 39.809 1.00 101.22 333 ARG A O 1
ATOM 2709 N N . ARG A 1 382 ? -15.792 29.304 39.476 1.00 95.06 334 ARG A N 1
ATOM 2710 C CA . ARG A 1 382 ? -15.353 29.230 40.869 1.00 123.28 334 ARG A CA 1
ATOM 2711 C C . ARG A 1 382 ? -14.233 30.229 41.141 1.00 151.93 334 ARG A C 1
ATOM 2712 O O . ARG A 1 382 ? -14.317 31.383 40.726 1.00 113.60 334 ARG A O 1
#

Radius of gyration: 25.13 Å; Cα contacts (8 Å, |Δi|>4): 434; chains: 1; bounding box: 40×47×83 Å

InterPro domains:
  IPR000142 P2Y purinoceptor 1 [PR00595] (2-20)
  IPR000142 P2Y purinoceptor 1 [PR00595] (42-58)
  IPR000142 P2Y purinoceptor 1 [PR00595] (283-303)
  IPR000142 P2Y purinoceptor 1 [PR00595] (328-345)
  IPR000142 P2Y purinoceptor 1 [PR00595] (346-360)
  IPR000142 P2Y purinoceptor 1 [PR00595] (360-372)
  IPR000276 G protein-coupled receptor, rhodopsin-like [PF00001] (68-324)
  IPR000276 G protein-coupled receptor, rhodopsin-like [PR00237] (53-77)
  IPR000276 G protein-coupled receptor, rhodopsin-like [PR00237] (86-107)
  IPR000276 G protein-coupled receptor, rhodopsin-like [PR00237] (131-153)
  IPR000276 G protein-coupled receptor, rhodopsin-like [PR00237] (167-188)
  IPR000276 G protein-coupled receptor, rhodopsin-like [PR00237] (218-241)
  IPR000276 G protein-coupled receptor, rhodopsin-like [PR00237] (258-282)
  IPR000276 G protein-coupled receptor, rhodopsin-like [PR00237] (306-332)
  IPR000276 G protein-coupled receptor, rhodopsin-like [PS00237] (137-153)
  IPR017452 GPCR, rhodopsin-like, 7TM [PS50262] (68-324)

Sequence (340 aa):
SFKCALTKTGFQFYYLPAVYILVFIIGFLGNSVAIWMFVFHMKPWSGISVYMFNLALADFLYVLTLPALIFYYFNKTDWIFGDAMCKLQRFIFHVNLYGSILFLTCISAHRYSGVVYPKSLGRLKKKNAICISVLVWLIVVVAISPILFYSGTGVRKNKTITCYDTTSDEYLRSYFIYSMCTTVAMFCVPLVLILGCYGLIVRALIYKMKKYTCTVCGYIYNPEDGDPDNGVNPGTDFKDIVCPLCGVGKDQFEEVEEPLRRKSIYLVIIVLTVFAVSYIPFHVMKTMNLRARLDFQTPAMCAFNDRVYATYQVTRGLASLNSCVNPILYFLAGDTFRRR

Foldseek 3Di:
DFFQPFDDPPPLLCQQLVLLVVLLVLLLVLLVVLLCLLPPQAPPAFLLSLLLNLLSVLLNQLSVLSVQVSVCSVVVNFRPPFFQSLLVNLLSLQLNLLSNLVSLLSNLVVLLCCLVPNPDCGVVSNVVSNVVNVVSSVVSCVLSVCSSVFWTWDQDPVRGIHGDNQHDPVCLVVSLVSLVVCCCPRPVVSVVSSVVSLVSNCVSVVPDAFWKFFPVPGDIAHQQQHDPPVPTDHNHHPVPDADPPPGDDPVRIDTDDDLSNQLSVVSSVLVVVLCVQAVVQQSVLVNVLSCCRPPVSDPVCSVVNNVSVSSNSVNVSSNSNCSSSSSVSCVRNHDDRHHD

Organism: Homo sapiens (NCBI:txid9606)

GO terms:
  GO:0071318 cellular response to ATP (P, TAS)
  GO:0005929 cilium (C, IDA)
  GO:0005886 plasma membrane (C, IDA)
  GO:0005524 ATP binding (F, IMP)
  GO:0001621 G protein-coupled ADP receptor activity (F, IMP)
  GO:0071415 cellular response to purine-containing compound (P, IMP)
  GO:0007200 phospholipase C-activating G protein-coupled receptor signaling pathway (P, IMP)
  GO:0008360 regulation of cell shape (P, IMP)
  GO:0005886 plasma membrane (C, TAS)
  GO:0038023 signaling receptor activity (F, TAS)
  GO:0007166 cell surface receptor signaling pathway (P, TAS)
  GO:0007200 phospholipase C-activating G protein-coupled receptor signaling pathway (P, TAS)
  GO:0005515 protein binding (F, IPI)
  GO:0009986 cell surface (C, HDA)

B-factor: mean 63.8, std 33.56, range [25.2, 222.2]